Protein AF-A0A653DV19-F1 (afdb_monomer)

Structure (mmCIF, N/CA/C/O backbone):
data_AF-A0A653DV19-F1
#
_entry.id   AF-A0A653DV19-F1
#
loop_
_atom_site.group_PDB
_atom_site.id
_atom_site.type_symbol
_atom_site.label_atom_id
_atom_site.label_alt_id
_atom_site.label_comp_id
_atom_site.label_asym_id
_atom_site.label_entity_id
_atom_site.label_seq_id
_atom_site.pdbx_PDB_ins_code
_atom_site.Cartn_x
_atom_site.Cartn_y
_atom_site.Cartn_z
_atom_site.occupancy
_atom_site.B_iso_or_equiv
_atom_site.auth_seq_id
_atom_site.auth_comp_id
_atom_site.auth_asym_id
_atom_site.auth_atom_id
_atom_site.pdbx_PDB_model_num
ATOM 1 N N . MET A 1 1 ? 57.821 -14.531 14.805 1.00 42.03 1 MET A N 1
ATOM 2 C CA . MET A 1 1 ? 58.007 -15.831 15.477 1.00 42.03 1 MET A CA 1
ATOM 3 C C . MET A 1 1 ? 57.715 -16.884 14.444 1.00 42.03 1 MET A C 1
ATOM 5 O O . MET A 1 1 ? 56.620 -16.905 13.897 1.00 42.03 1 MET A O 1
ATOM 9 N N . ASP A 1 2 ? 58.776 -17.589 14.096 1.00 35.91 2 ASP A N 1
ATOM 10 C CA . ASP A 1 2 ? 58.911 -18.458 12.940 1.00 35.91 2 ASP A CA 1
ATOM 11 C C . ASP A 1 2 ? 58.648 -19.908 13.370 1.00 35.91 2 ASP A C 1
ATOM 13 O O . ASP A 1 2 ? 59.131 -20.333 14.420 1.00 35.91 2 ASP A O 1
ATOM 17 N N . TRP A 1 3 ? 57.831 -20.626 12.603 1.00 36.06 3 TRP A N 1
ATOM 18 C CA . TRP A 1 3 ? 57.262 -21.941 12.936 1.00 36.06 3 TRP A CA 1
ATOM 19 C C . TRP A 1 3 ? 58.038 -23.102 12.285 1.00 36.06 3 TRP A C 1
ATOM 21 O O . TRP A 1 3 ? 57.512 -24.195 12.087 1.00 36.06 3 TRP A O 1
ATOM 31 N N . GLU A 1 4 ? 59.312 -22.881 11.970 1.00 39.59 4 GLU A N 1
ATOM 32 C CA . GLU A 1 4 ? 60.137 -23.760 11.139 1.00 39.59 4 GLU A CA 1
ATOM 33 C C . GLU A 1 4 ? 60.823 -24.937 11.869 1.00 39.59 4 GLU A C 1
ATOM 35 O O . GLU A 1 4 ? 61.891 -25.375 11.454 1.00 39.59 4 GLU A O 1
ATOM 40 N N . LYS A 1 5 ? 60.245 -25.510 12.936 1.00 36.56 5 LYS A N 1
ATOM 41 C CA . LYS A 1 5 ? 60.758 -26.781 13.506 1.00 36.56 5 LYS A CA 1
ATOM 42 C C . LYS A 1 5 ? 59.651 -27.763 13.879 1.00 36.56 5 LYS A C 1
ATOM 44 O O . LYS A 1 5 ? 59.337 -28.003 15.039 1.00 36.56 5 LYS A O 1
ATOM 49 N N . ILE A 1 6 ? 59.081 -28.319 12.817 1.00 34.06 6 ILE A N 1
ATOM 50 C CA . ILE A 1 6 ? 58.357 -29.590 12.752 1.00 34.06 6 ILE A CA 1
ATOM 51 C C . ILE A 1 6 ? 59.385 -30.742 12.748 1.00 34.06 6 ILE A C 1
ATOM 53 O O . ILE A 1 6 ? 60.407 -30.619 12.080 1.00 34.06 6 ILE A O 1
ATOM 57 N N . ALA A 1 7 ? 59.028 -31.867 13.386 1.00 28.81 7 ALA A N 1
ATOM 58 C CA . ALA A 1 7 ? 59.641 -33.209 13.297 1.00 28.81 7 ALA A CA 1
ATOM 59 C C . ALA A 1 7 ? 61.028 -33.375 13.957 1.00 28.81 7 ALA A C 1
ATOM 61 O O . ALA A 1 7 ? 61.886 -32.514 13.851 1.00 28.81 7 A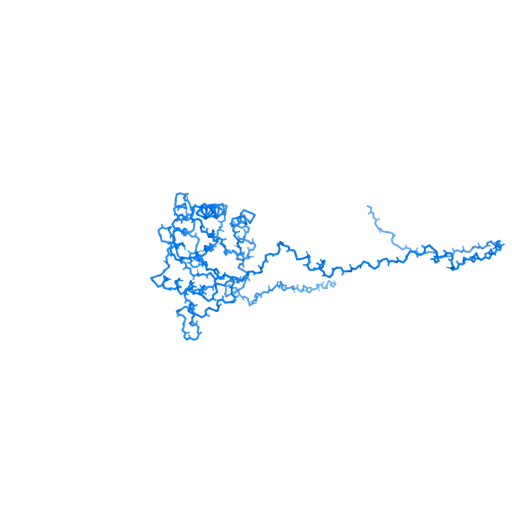LA A O 1
ATOM 62 N N . GLY A 1 8 ? 61.358 -34.457 14.660 1.00 29.56 8 GLY A N 1
ATOM 63 C CA . GLY A 1 8 ? 60.767 -35.786 14.826 1.00 29.56 8 GLY A CA 1
ATOM 64 C C . GLY A 1 8 ? 61.525 -36.533 15.952 1.00 29.56 8 GLY A C 1
ATOM 65 O O . GLY A 1 8 ? 62.179 -35.870 16.750 1.00 29.56 8 GLY A O 1
ATOM 66 N N . PRO A 1 9 ? 61.419 -37.869 16.044 1.00 47.81 9 PRO A N 1
ATOM 67 C CA . PRO A 1 9 ? 61.231 -38.639 17.283 1.00 47.81 9 PRO A CA 1
ATOM 68 C C . PRO A 1 9 ? 62.527 -39.155 17.928 1.00 47.81 9 PRO A C 1
ATOM 70 O O . PRO A 1 9 ? 63.537 -39.265 17.242 1.00 47.81 9 PRO A O 1
ATOM 73 N N . THR A 1 10 ? 62.448 -39.591 19.191 1.00 31.00 10 THR A N 1
ATOM 74 C CA . THR A 1 10 ? 63.371 -40.584 19.776 1.00 31.00 10 THR A CA 1
ATOM 75 C C . THR A 1 10 ? 62.653 -41.438 20.827 1.00 31.00 10 THR A C 1
ATOM 77 O O . THR A 1 10 ? 62.163 -40.917 21.830 1.00 31.00 10 THR A O 1
ATOM 80 N N . GLU A 1 11 ? 62.565 -42.735 20.528 1.00 32.41 11 GLU A N 1
ATOM 81 C CA . GLU A 1 11 ? 62.425 -43.857 21.468 1.00 32.41 11 GLU A CA 1
ATOM 82 C C . GLU A 1 11 ? 63.736 -44.061 22.272 1.00 32.41 11 GLU A C 1
ATOM 84 O O . GLU A 1 11 ? 64.722 -43.392 21.967 1.00 32.41 11 GLU A O 1
ATOM 89 N N . GLU A 1 12 ? 63.708 -45.020 23.221 1.00 32.59 12 GLU A N 1
ATOM 90 C CA . GLU A 1 12 ? 64.822 -45.635 24.003 1.00 32.59 12 GLU A CA 1
ATOM 91 C C . GLU A 1 12 ? 65.275 -44.853 25.266 1.00 32.59 12 GLU A C 1
ATOM 93 O O . GLU A 1 12 ? 65.454 -43.643 25.204 1.00 32.59 12 GLU A O 1
ATOM 98 N N . GLU A 1 13 ? 65.429 -45.389 26.494 1.00 32.69 13 GLU A N 1
ATOM 99 C CA . GLU A 1 13 ? 65.559 -46.735 27.123 1.00 32.69 13 GLU A CA 1
ATOM 100 C C . GLU A 1 13 ? 65.189 -46.600 28.640 1.00 32.69 13 GLU A C 1
ATOM 102 O O . GLU A 1 13 ? 65.385 -45.526 29.210 1.00 32.69 13 GLU A O 1
ATOM 107 N N . LEU A 1 14 ? 64.403 -47.503 29.266 1.00 30.55 14 LEU A N 1
ATOM 108 C CA . LEU A 1 14 ? 64.781 -48.590 30.222 1.00 30.55 14 LEU A CA 1
ATOM 109 C C . LEU A 1 14 ? 65.862 -48.191 31.263 1.00 30.55 14 LEU A C 1
ATOM 111 O O . LEU A 1 14 ? 66.917 -47.708 30.888 1.00 30.55 14 LEU A O 1
ATOM 115 N N . GLU A 1 15 ? 65.647 -48.285 32.584 1.00 32.19 15 GLU A N 1
ATOM 116 C CA . GLU A 1 15 ? 65.643 -49.529 33.380 1.00 32.19 15 GLU A CA 1
ATOM 117 C C . GLU A 1 15 ? 64.840 -49.419 34.701 1.00 32.19 15 GLU A C 1
ATOM 119 O O . GLU A 1 15 ? 64.605 -48.338 35.244 1.00 32.19 15 GLU A O 1
ATOM 124 N N . GLU A 1 16 ? 64.408 -50.587 35.179 1.00 31.70 16 GLU A N 1
ATOM 125 C CA . GLU A 1 16 ? 63.496 -50.866 36.292 1.00 31.70 16 GLU A CA 1
ATOM 126 C C . GLU A 1 16 ? 64.244 -51.025 37.635 1.00 31.70 16 GLU A C 1
ATOM 128 O O . GLU A 1 16 ? 65.280 -51.682 37.691 1.00 31.70 16 GLU A O 1
ATOM 133 N N . GLU A 1 17 ? 63.677 -50.514 38.735 1.00 34.94 17 GLU A N 1
ATOM 134 C CA . GLU A 1 17 ? 63.985 -50.976 40.099 1.00 34.94 17 GLU A CA 1
ATOM 135 C C . GLU A 1 17 ? 62.699 -51.535 40.739 1.00 34.94 17 GLU A C 1
ATOM 137 O O . GLU A 1 17 ? 61.674 -50.852 40.823 1.00 34.94 17 GLU A O 1
ATOM 142 N N . GLU A 1 18 ? 62.750 -52.807 41.146 1.00 36.56 18 GLU A N 1
ATOM 143 C CA . GLU A 1 18 ? 61.694 -53.539 41.852 1.00 36.56 18 GLU A CA 1
ATOM 144 C C . GLU A 1 18 ? 61.581 -53.097 43.322 1.00 36.56 18 GLU A C 1
ATOM 146 O O . GLU A 1 18 ? 62.557 -53.151 44.067 1.00 36.56 18 GLU A O 1
ATOM 151 N N . GLU A 1 19 ? 60.365 -52.800 43.794 1.00 38.03 19 GLU A N 1
ATOM 152 C CA . GLU A 1 19 ? 60.019 -52.988 45.210 1.00 38.03 19 GLU A CA 1
ATOM 153 C C . GLU A 1 19 ? 58.567 -53.492 45.340 1.00 38.03 19 GLU A C 1
ATOM 155 O O . GLU A 1 19 ? 57.590 -52.817 45.006 1.00 38.03 19 GLU A O 1
ATOM 160 N N . GLU A 1 20 ? 58.429 -54.741 45.782 1.00 36.72 20 GLU A N 1
ATOM 161 C CA . GLU A 1 20 ? 57.178 -55.489 45.903 1.00 36.72 20 GLU A CA 1
ATOM 162 C C . GLU A 1 20 ? 56.361 -55.010 47.125 1.00 36.72 20 GLU A C 1
ATOM 164 O O . GLU A 1 20 ? 56.655 -55.347 48.272 1.00 36.72 20 GLU A O 1
ATOM 169 N N . ALA A 1 21 ? 55.296 -54.228 46.902 1.00 41.94 21 ALA A N 1
ATOM 170 C CA . ALA A 1 21 ? 54.365 -53.814 47.957 1.00 41.94 21 ALA A CA 1
ATOM 171 C C . ALA A 1 21 ? 53.080 -54.668 47.949 1.00 41.94 21 ALA A C 1
ATOM 173 O O . ALA A 1 21 ? 52.242 -54.576 47.052 1.00 41.94 21 ALA A O 1
ATOM 174 N N . ALA A 1 22 ? 52.902 -55.483 48.992 1.00 45.38 22 ALA A N 1
ATOM 175 C CA . ALA A 1 22 ? 51.772 -56.396 49.177 1.00 45.38 22 ALA A CA 1
ATOM 176 C C . ALA A 1 22 ? 50.380 -55.718 49.077 1.00 45.38 22 ALA A C 1
ATOM 178 O O . ALA A 1 22 ? 50.075 -54.759 49.795 1.00 45.38 22 ALA A O 1
ATOM 179 N N . LEU A 1 23 ? 49.491 -56.268 48.236 1.00 40.81 23 LEU A N 1
ATOM 180 C CA . LEU A 1 23 ? 48.104 -55.808 48.070 1.00 40.81 23 LEU A CA 1
ATOM 181 C C . LEU A 1 23 ? 47.267 -56.032 49.346 1.00 40.81 23 LEU A C 1
ATOM 183 O O . LEU A 1 23 ? 47.076 -57.162 49.799 1.00 40.81 23 LEU A O 1
ATOM 187 N N . LYS A 1 24 ? 46.666 -54.962 49.879 1.00 53.56 24 LYS A N 1
ATOM 188 C CA . LYS A 1 24 ? 45.618 -55.053 50.910 1.00 53.56 24 LYS A CA 1
ATOM 189 C C . LYS A 1 24 ? 44.302 -55.509 50.273 1.00 53.56 24 LYS A C 1
ATOM 191 O O . LYS A 1 24 ? 43.852 -54.934 49.285 1.00 53.56 24 LYS A O 1
ATOM 196 N N . THR A 1 25 ? 43.663 -56.525 50.852 1.00 53.56 25 THR A N 1
ATOM 197 C CA . THR A 1 25 ? 42.395 -57.076 50.351 1.00 53.56 25 THR A CA 1
ATOM 198 C C . THR A 1 25 ? 41.252 -56.051 50.412 1.00 53.56 25 THR A C 1
ATOM 200 O O . THR A 1 25 ? 41.144 -55.328 51.406 1.00 53.56 25 THR A O 1
ATOM 203 N N . PRO A 1 26 ? 40.363 -56.008 49.402 1.00 49.62 26 PRO A N 1
ATOM 204 C CA . PRO A 1 26 ? 39.315 -54.999 49.302 1.00 49.62 26 PRO A CA 1
ATOM 205 C C . PRO A 1 26 ? 38.243 -55.146 50.390 1.00 49.62 26 PRO A C 1
ATOM 207 O O . PRO A 1 26 ? 37.763 -56.240 50.693 1.00 49.62 26 PRO A O 1
ATOM 210 N N . MET A 1 27 ? 37.848 -54.004 50.950 1.00 58.47 27 MET A N 1
ATOM 211 C CA . MET A 1 27 ? 36.797 -53.872 51.956 1.00 58.47 27 MET A CA 1
ATOM 212 C C . MET A 1 27 ? 35.439 -54.245 51.342 1.00 58.47 27 MET A C 1
ATOM 214 O O . MET A 1 27 ? 35.018 -53.653 50.348 1.00 58.47 27 MET A O 1
ATOM 218 N N . LYS A 1 28 ? 34.743 -55.231 51.918 1.00 53.72 28 LYS A N 1
ATOM 219 C CA . LYS A 1 28 ? 33.397 -55.622 51.478 1.00 53.72 28 LYS A CA 1
ATOM 220 C C . LYS A 1 28 ? 32.362 -54.735 52.166 1.00 53.72 28 LYS A C 1
ATOM 222 O O . LYS A 1 28 ? 32.173 -54.844 53.372 1.00 53.72 28 LYS A O 1
ATOM 227 N N . ILE A 1 29 ? 31.703 -53.873 51.396 1.00 59.31 29 ILE A N 1
ATOM 228 C CA . ILE A 1 29 ? 30.557 -53.085 51.864 1.00 59.31 29 ILE A CA 1
ATOM 229 C C . ILE A 1 29 ? 29.303 -53.956 51.751 1.00 59.31 29 ILE A C 1
ATOM 231 O O . ILE A 1 29 ? 29.043 -54.548 50.701 1.00 59.31 29 ILE A O 1
ATOM 235 N N . ASP A 1 30 ? 28.530 -54.042 52.8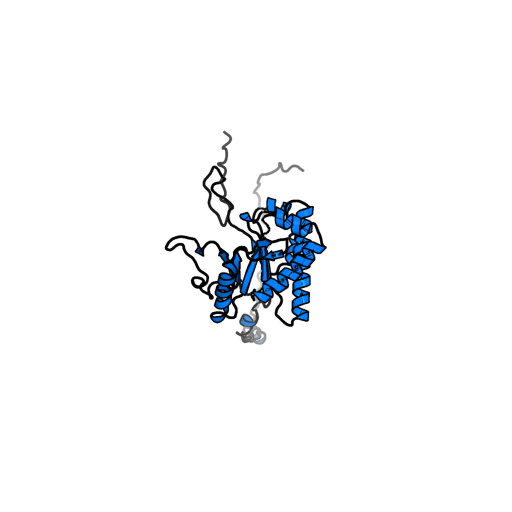31 1.00 63.09 30 ASP A N 1
ATOM 236 C CA . ASP A 1 30 ? 27.275 -54.788 52.861 1.00 63.09 30 ASP A CA 1
ATOM 237 C C . ASP A 1 30 ? 26.188 -54.046 52.061 1.00 63.09 30 ASP A C 1
ATOM 239 O O . ASP A 1 30 ? 25.911 -52.862 52.272 1.00 63.09 30 ASP A O 1
ATOM 243 N N . VAL A 1 31 ? 25.546 -54.749 51.127 1.00 60.28 31 VAL A N 1
ATOM 244 C CA . VAL A 1 31 ? 24.526 -54.194 50.218 1.00 60.28 31 VAL A CA 1
ATOM 245 C C . VAL A 1 31 ? 23.332 -53.608 50.988 1.00 60.28 31 VAL A C 1
ATOM 247 O O . VAL A 1 31 ? 22.680 -52.669 50.521 1.00 60.28 31 VAL A O 1
ATOM 250 N N . SER A 1 32 ? 23.058 -54.105 52.196 1.00 64.56 32 SER A N 1
ATOM 251 C CA . SER A 1 32 ? 21.977 -53.604 53.047 1.00 64.56 32 SER A CA 1
ATOM 252 C C . SER A 1 32 ? 22.242 -52.198 53.605 1.00 64.56 32 SER A C 1
ATOM 254 O O . SER A 1 32 ? 21.287 -51.454 53.840 1.00 64.56 32 SER A O 1
ATOM 256 N N . GLU A 1 33 ? 23.504 -51.782 53.752 1.00 64.81 33 GLU A N 1
ATOM 257 C CA . GLU A 1 33 ? 23.866 -50.415 54.155 1.00 64.81 33 GLU A CA 1
ATOM 258 C C . GLU A 1 33 ? 23.654 -49.403 53.023 1.00 64.81 33 GLU A C 1
ATOM 260 O O . GLU A 1 33 ? 23.161 -48.291 53.250 1.00 64.81 33 GLU A O 1
ATOM 265 N N . VAL A 1 34 ? 23.943 -49.818 51.787 1.00 60.53 34 VAL A N 1
ATOM 266 C CA . VAL A 1 34 ? 23.730 -49.010 50.576 1.00 60.53 34 VAL A CA 1
ATOM 267 C C . VAL A 1 34 ? 22.234 -48.775 50.344 1.00 60.53 34 VAL A C 1
ATOM 269 O O . VAL A 1 34 ? 21.809 -47.665 50.020 1.00 60.53 34 VAL A O 1
ATOM 272 N N . LEU A 1 35 ? 21.404 -49.793 50.585 1.00 61.12 35 LEU A N 1
ATOM 273 C CA . LEU A 1 35 ? 19.952 -49.705 50.401 1.00 61.12 35 LEU A CA 1
ATOM 274 C C . LEU A 1 35 ? 19.253 -48.816 51.440 1.00 61.12 35 LEU A C 1
ATOM 276 O O . LEU A 1 35 ? 18.230 -48.213 51.118 1.00 61.12 35 LEU A O 1
ATOM 280 N N . LYS A 1 36 ? 19.806 -48.672 52.653 1.00 64.81 36 LYS A N 1
ATOM 281 C CA . LYS A 1 36 ? 19.265 -47.761 53.685 1.00 64.81 36 LYS A CA 1
ATOM 282 C C . LYS A 1 36 ? 19.447 -46.280 53.326 1.00 64.81 36 LYS A C 1
ATOM 284 O O . LYS A 1 36 ? 18.639 -45.454 53.743 1.00 64.81 36 LYS A O 1
ATOM 289 N N . HIS A 1 37 ? 20.461 -45.955 52.522 1.00 59.34 37 HIS A N 1
ATOM 290 C CA . HIS A 1 37 ? 20.760 -44.589 52.074 1.00 59.34 37 HIS A CA 1
ATOM 291 C C . HIS A 1 37 ? 20.210 -44.270 50.674 1.0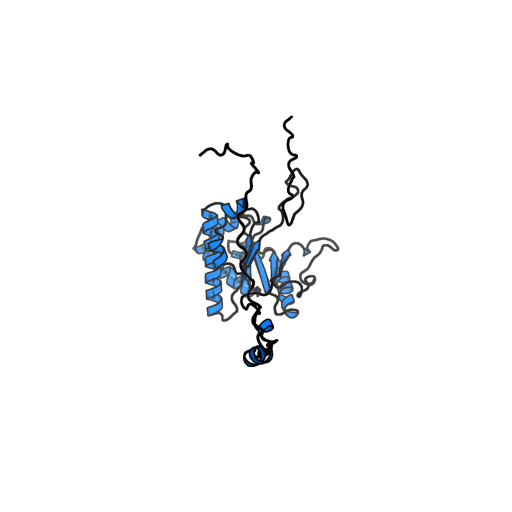0 59.34 37 HIS A C 1
ATOM 293 O O . HIS A 1 37 ? 20.159 -43.106 50.270 1.00 59.34 37 HIS A O 1
ATOM 299 N N . ALA A 1 38 ? 19.737 -45.279 49.939 1.00 55.66 38 ALA A N 1
ATOM 300 C CA . ALA A 1 38 ? 19.108 -45.102 48.640 1.00 55.66 38 ALA A CA 1
ATOM 301 C C . ALA A 1 38 ? 17.676 -44.548 48.790 1.00 55.66 38 ALA A C 1
ATOM 303 O O . ALA A 1 38 ? 16.698 -45.283 48.941 1.00 55.66 38 ALA A O 1
ATOM 304 N N . ARG A 1 39 ? 17.516 -43.222 48.709 1.00 60.25 39 ARG A N 1
ATOM 305 C CA . ARG A 1 39 ? 16.191 -42.611 48.520 1.00 60.25 39 ARG A CA 1
ATOM 306 C C . ARG A 1 39 ? 15.637 -43.020 47.153 1.00 60.25 39 ARG A C 1
ATOM 308 O O . ARG A 1 39 ? 16.226 -42.701 46.124 1.00 60.25 39 ARG A O 1
ATOM 315 N N . LYS A 1 40 ? 14.470 -43.676 47.136 1.00 53.88 40 LYS A N 1
ATOM 316 C CA . LYS A 1 40 ? 13.711 -43.916 45.898 1.00 53.88 40 LYS A CA 1
ATOM 317 C C . LYS A 1 40 ? 13.446 -42.569 45.209 1.00 53.88 40 LYS A C 1
ATOM 319 O O . LYS A 1 40 ? 12.933 -41.664 45.874 1.00 53.88 40 LYS A O 1
ATOM 324 N N . PRO A 1 41 ? 13.757 -42.407 43.912 1.00 47.25 41 PRO A N 1
ATOM 325 C CA . PRO A 1 41 ? 13.403 -41.192 43.202 1.00 47.25 41 PRO A CA 1
ATOM 326 C C . PRO A 1 41 ? 11.879 -41.082 43.207 1.00 47.25 41 PRO A C 1
ATOM 328 O O . PRO A 1 41 ? 11.173 -41.959 42.707 1.00 47.25 41 PRO A O 1
ATOM 331 N N . ALA A 1 42 ? 11.358 -40.019 43.817 1.00 46.12 42 ALA A N 1
ATOM 332 C CA . ALA A 1 42 ? 9.950 -39.698 43.695 1.00 46.12 42 ALA A CA 1
ATOM 333 C C . ALA A 1 42 ? 9.658 -39.495 42.204 1.00 46.12 42 ALA A C 1
ATOM 335 O O . ALA A 1 42 ? 10.230 -38.605 41.571 1.00 46.12 42 ALA A O 1
ATOM 336 N N . LEU A 1 43 ? 8.782 -40.330 41.641 1.00 45.09 43 LEU A N 1
ATOM 337 C CA . LEU A 1 43 ? 8.202 -40.111 40.323 1.00 45.09 43 LEU A CA 1
ATOM 338 C C . LEU A 1 43 ? 7.496 -38.753 40.358 1.00 45.09 43 LEU A C 1
ATOM 340 O O . LEU A 1 43 ? 6.359 -38.637 40.819 1.00 45.09 43 LEU A O 1
ATOM 344 N N . LYS A 1 44 ? 8.177 -37.703 39.887 1.00 47.84 44 LYS A N 1
ATOM 345 C CA . LYS A 1 44 ? 7.511 -36.451 39.545 1.00 47.84 44 LYS A CA 1
ATOM 346 C C . LYS A 1 44 ? 6.501 -36.814 38.468 1.00 47.84 44 LYS A C 1
ATOM 348 O O . LYS A 1 44 ? 6.891 -37.202 37.368 1.00 47.84 44 LYS A O 1
ATOM 353 N N . LYS A 1 45 ? 5.208 -36.738 38.799 1.00 43.66 45 LYS A N 1
ATOM 354 C CA . LYS A 1 45 ? 4.138 -36.821 37.806 1.00 43.66 45 LYS A CA 1
ATOM 355 C C . LYS A 1 45 ? 4.474 -35.797 36.726 1.00 43.66 45 LYS A C 1
ATOM 357 O O . LYS A 1 45 ? 4.467 -34.598 36.989 1.00 43.66 45 LYS A O 1
ATOM 362 N N . SER A 1 46 ? 4.860 -36.291 35.552 1.00 48.62 46 SER A N 1
ATOM 363 C CA . SER A 1 46 ? 5.036 -35.471 34.363 1.00 48.62 46 SER A CA 1
ATOM 364 C C . SER A 1 46 ? 3.674 -34.876 34.058 1.00 48.62 46 SER A C 1
ATOM 366 O O . SER A 1 46 ? 2.751 -35.568 33.625 1.00 48.62 46 SER A O 1
ATOM 368 N N . ASP A 1 47 ? 3.528 -33.606 34.407 1.00 52.78 47 ASP A N 1
ATOM 369 C CA . ASP A 1 47 ? 2.331 -32.843 34.143 1.00 52.78 47 ASP A CA 1
ATOM 370 C C . ASP A 1 47 ? 2.259 -32.691 32.620 1.00 52.78 47 ASP A C 1
ATOM 372 O O . ASP A 1 47 ? 2.967 -31.872 32.031 1.00 52.78 47 ASP A O 1
ATOM 376 N N . LYS A 1 48 ? 1.464 -33.533 31.946 1.00 50.97 48 LYS A N 1
ATOM 377 C CA . LYS A 1 48 ? 1.301 -33.500 30.478 1.00 50.97 48 LYS A CA 1
ATOM 378 C C . LYS A 1 48 ? 0.823 -32.118 29.987 1.00 50.97 48 LYS A C 1
ATOM 380 O O . LYS A 1 48 ? 1.028 -31.772 28.828 1.00 50.97 48 LYS A O 1
ATOM 385 N N . ASN A 1 49 ? 0.294 -31.291 30.893 1.00 49.84 49 ASN A N 1
ATOM 386 C CA . ASN A 1 49 ? -0.062 -29.890 30.664 1.00 49.84 49 ASN A CA 1
ATOM 387 C C . ASN A 1 49 ? 1.117 -28.897 30.689 1.00 49.84 49 ASN A C 1
ATOM 389 O O . ASN A 1 49 ? 0.941 -27.746 30.299 1.00 49.84 49 ASN A O 1
ATOM 393 N N . SER A 1 50 ? 2.315 -29.296 31.120 1.00 50.41 50 SER A N 1
ATOM 394 C CA . SER A 1 50 ? 3.515 -28.442 31.117 1.00 50.41 50 SER A CA 1
ATOM 395 C C . SER A 1 50 ? 4.051 -28.213 29.698 1.00 50.41 50 SER A C 1
ATOM 397 O O . SER A 1 50 ? 4.428 -27.096 29.340 1.00 50.41 50 SER A O 1
ATOM 399 N N . LEU A 1 51 ? 3.991 -29.241 28.843 1.00 52.22 51 LEU A N 1
ATOM 400 C CA . LEU A 1 51 ? 4.406 -29.139 27.439 1.00 52.22 51 LEU A CA 1
ATOM 401 C C . LEU A 1 51 ? 3.413 -28.319 26.600 1.00 52.22 51 LEU A C 1
ATOM 403 O O . LEU A 1 51 ? 3.834 -27.532 25.759 1.00 52.22 51 LEU A O 1
ATOM 407 N N . LEU A 1 52 ? 2.111 -28.408 26.897 1.00 50.84 52 LEU A N 1
ATOM 408 C CA . LEU A 1 52 ? 1.071 -27.594 26.250 1.00 50.84 52 LEU A CA 1
ATOM 409 C C . LEU A 1 52 ? 1.042 -26.132 26.741 1.00 50.84 52 LEU A C 1
ATOM 411 O O . LEU A 1 52 ? 0.476 -25.271 26.075 1.00 50.84 52 LEU A O 1
ATOM 415 N N . LYS A 1 53 ? 1.692 -25.810 27.869 1.00 49.25 53 LYS A N 1
ATOM 416 C CA . LYS A 1 53 ? 1.839 -24.430 28.376 1.00 49.25 53 LYS A CA 1
ATOM 417 C C . LYS A 1 53 ? 3.050 -23.678 27.813 1.00 49.25 53 LYS A C 1
ATOM 419 O O . LYS A 1 53 ? 3.196 -22.489 28.086 1.00 49.25 53 LYS A O 1
ATOM 424 N N . ARG A 1 54 ? 3.888 -24.324 26.992 1.00 52.19 54 ARG A N 1
ATOM 425 C CA . ARG A 1 54 ? 4.985 -23.684 26.239 1.00 52.19 54 ARG A CA 1
ATOM 426 C C . ARG A 1 54 ? 4.575 -23.226 24.833 1.00 52.19 54 ARG A C 1
ATOM 428 O O . ARG A 1 54 ? 5.431 -23.054 23.971 1.00 52.19 54 ARG A O 1
ATOM 435 N N . VAL A 1 55 ? 3.290 -22.966 24.591 1.00 53.97 55 VAL A N 1
ATOM 436 C CA . VAL A 1 55 ? 2.896 -22.167 23.422 1.00 53.97 55 VAL A CA 1
ATOM 437 C C . VAL A 1 55 ? 3.453 -20.761 23.633 1.00 53.97 55 VAL A C 1
ATOM 439 O O . VAL A 1 55 ? 3.013 -20.021 24.514 1.00 53.97 55 VAL A O 1
ATOM 442 N N . ASN A 1 56 ? 4.486 -20.416 22.868 1.00 58.66 56 ASN A N 1
ATOM 443 C CA . ASN A 1 56 ? 5.079 -19.090 22.876 1.00 58.66 56 ASN A CA 1
ATOM 444 C C . ASN A 1 56 ? 4.002 -18.073 22.461 1.00 58.66 56 ASN A C 1
ATOM 446 O O . ASN A 1 56 ? 3.681 -17.947 21.283 1.00 58.66 56 ASN A O 1
ATOM 450 N N . LYS A 1 57 ? 3.449 -17.336 23.433 1.00 55.78 57 LYS A N 1
ATOM 451 C CA . LYS A 1 57 ? 2.411 -16.310 23.214 1.00 55.78 57 LYS A CA 1
ATOM 452 C C . LYS A 1 57 ? 2.860 -15.159 22.297 1.00 55.78 57 LYS A C 1
ATOM 454 O O . LYS A 1 57 ? 2.047 -14.303 21.975 1.00 55.78 57 LYS A O 1
ATOM 459 N N . LYS A 1 58 ? 4.138 -15.116 21.895 1.00 63.66 58 LYS A N 1
ATOM 460 C CA . LYS A 1 58 ? 4.688 -14.140 20.942 1.00 63.66 58 LYS A CA 1
ATOM 461 C C . LYS A 1 58 ? 4.649 -14.600 19.480 1.00 63.66 58 LYS A C 1
ATOM 463 O O . LYS A 1 58 ? 5.129 -13.872 18.618 1.00 63.66 58 LYS A O 1
ATOM 468 N N . VAL A 1 59 ? 4.128 -15.787 19.176 1.00 70.69 59 VAL A N 1
ATOM 469 C CA . VAL A 1 59 ? 4.025 -16.249 17.785 1.00 70.69 59 VAL A CA 1
ATOM 470 C C . VAL A 1 59 ? 2.702 -15.756 17.209 1.00 70.69 59 VAL A C 1
ATOM 472 O O . VAL A 1 59 ? 1.640 -16.265 17.562 1.00 70.69 59 VAL A O 1
ATOM 475 N N . ARG A 1 60 ? 2.760 -14.742 16.335 1.00 80.31 60 ARG A N 1
ATOM 476 C CA . ARG A 1 60 ? 1.599 -14.364 15.518 1.00 80.31 60 ARG A CA 1
ATOM 477 C C . ARG A 1 60 ? 1.255 -15.522 14.582 1.00 80.31 60 ARG A C 1
ATOM 479 O O . ARG A 1 60 ? 2.161 -16.180 14.069 1.00 80.31 60 ARG A O 1
ATOM 486 N N . ALA A 1 61 ? -0.032 -15.736 14.323 1.00 89.44 61 ALA A N 1
ATOM 487 C CA . ALA A 1 61 ? -0.441 -16.659 13.271 1.00 89.44 61 ALA A CA 1
ATOM 488 C C . ALA A 1 61 ? 0.169 -16.220 11.923 1.00 89.44 61 ALA A C 1
ATOM 490 O O . ALA A 1 61 ? 0.278 -15.007 11.681 1.00 89.44 61 ALA A O 1
ATOM 491 N N . PRO A 1 62 ? 0.582 -17.163 11.056 1.00 94.31 62 PRO A N 1
ATOM 492 C CA . PRO A 1 62 ? 1.066 -16.827 9.723 1.00 94.31 62 PRO A CA 1
ATOM 493 C C . PRO A 1 62 ? -0.007 -16.044 8.960 1.00 94.31 62 PRO A C 1
ATOM 495 O O . PRO A 1 62 ? -1.198 -16.318 9.092 1.00 94.31 62 PRO A O 1
ATOM 498 N N . GLN A 1 63 ? 0.428 -15.040 8.203 1.00 96.94 63 GLN A N 1
ATOM 499 C CA . GLN A 1 63 ? -0.448 -14.210 7.381 1.00 96.94 63 GLN A CA 1
ATOM 500 C C . GLN A 1 63 ? -0.181 -14.504 5.911 1.00 96.94 63 GLN A C 1
ATOM 502 O O . GLN A 1 63 ? 0.969 -14.713 5.529 1.00 96.94 63 GLN A O 1
ATOM 507 N N . VAL A 1 64 ? -1.242 -14.504 5.109 1.00 98.19 64 VAL A N 1
ATOM 508 C CA . VAL A 1 64 ? -1.193 -14.770 3.671 1.00 98.19 64 VAL A CA 1
ATOM 509 C C . VAL A 1 64 ? -1.814 -13.573 2.965 1.00 98.19 64 VAL A C 1
ATOM 511 O O . VAL A 1 64 ? -3.018 -13.345 3.087 1.00 98.19 64 VAL A O 1
ATOM 514 N N . PHE A 1 65 ? -0.971 -12.802 2.277 1.00 98.44 65 PHE A N 1
ATOM 515 C CA . PHE A 1 65 ? -1.366 -11.651 1.469 1.00 98.44 65 PHE A CA 1
ATOM 516 C C . PHE A 1 65 ? -1.502 -12.079 0.008 1.00 98.44 65 PHE A C 1
ATOM 518 O O . PHE A 1 65 ? -0.565 -12.630 -0.566 1.00 98.44 65 PHE A O 1
ATOM 525 N N . CYS A 1 66 ? -2.660 -11.811 -0.586 1.00 98.62 66 CYS A N 1
ATOM 526 C CA . CYS A 1 66 ? -2.961 -12.137 -1.976 1.00 98.62 66 CYS A CA 1
ATOM 527 C C . CYS A 1 66 ? -3.313 -10.867 -2.745 1.00 98.62 66 CYS A C 1
ATOM 529 O O . CYS A 1 66 ? -4.298 -10.203 -2.427 1.00 98.62 66 CYS A O 1
ATOM 531 N N . TYR A 1 67 ? -2.525 -10.542 -3.768 1.00 98.50 67 TYR A N 1
ATOM 532 C CA . TYR A 1 67 ? -2.786 -9.391 -4.628 1.00 98.50 67 TYR A CA 1
ATOM 533 C C . TYR A 1 67 ? -3.782 -9.763 -5.730 1.00 98.50 67 TYR A C 1
ATOM 535 O O . TYR A 1 67 ? -3.549 -10.686 -6.514 1.00 98.50 67 TYR A O 1
ATOM 543 N N . VAL A 1 68 ? -4.888 -9.024 -5.805 1.00 98.00 68 VAL A N 1
ATOM 544 C CA . VAL A 1 68 ? -5.891 -9.121 -6.869 1.00 98.00 68 VAL A CA 1
ATOM 545 C C . VAL A 1 68 ? -5.743 -7.903 -7.764 1.00 98.00 68 VAL A C 1
ATOM 547 O O . VAL A 1 68 ? -5.899 -6.768 -7.326 1.00 98.00 68 VAL A O 1
ATOM 550 N N . THR A 1 69 ? -5.431 -8.145 -9.033 1.00 97.69 69 THR A N 1
ATOM 551 C CA . THR A 1 69 ? -5.140 -7.076 -9.991 1.00 97.69 69 THR A CA 1
ATOM 552 C C . THR A 1 69 ? -6.399 -6.655 -10.747 1.00 97.69 69 THR A C 1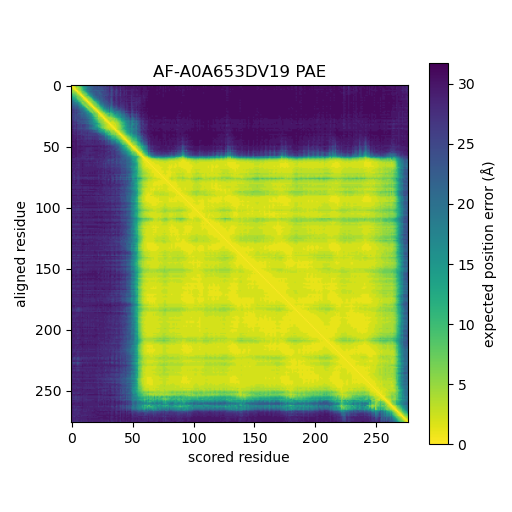
ATOM 554 O O . THR A 1 69 ? -7.080 -7.488 -11.353 1.00 97.69 69 THR A O 1
ATOM 557 N N . SER A 1 70 ? -6.697 -5.357 -10.769 1.00 96.31 70 SER A N 1
ATOM 558 C CA . SER A 1 70 ? -7.904 -4.768 -11.366 1.00 96.31 70 SER A CA 1
ATOM 559 C C . SER A 1 70 ? -8.022 -5.041 -12.867 1.00 96.31 70 SER A C 1
ATOM 561 O O . SER A 1 70 ? -9.121 -5.103 -13.425 1.00 96.31 70 SER A O 1
ATOM 563 N N . TRP A 1 71 ? -6.892 -5.250 -13.549 1.00 96.62 71 TRP A N 1
ATOM 564 C CA . TRP A 1 71 ? -6.841 -5.566 -14.976 1.00 96.62 71 TRP A CA 1
ATOM 565 C C . TRP A 1 71 ? -7.068 -7.049 -15.292 1.00 96.62 71 TRP A C 1
ATOM 567 O O . TRP A 1 71 ? -7.312 -7.377 -16.456 1.00 96.62 71 TRP A O 1
ATOM 577 N N . SER A 1 72 ? -7.053 -7.950 -14.302 1.00 97.06 72 SER A N 1
ATOM 578 C CA . SER A 1 72 ? -7.280 -9.388 -14.524 1.00 97.06 72 SER A CA 1
ATOM 579 C C . SER A 1 72 ? -8.669 -9.700 -15.105 1.00 97.06 72 SER A C 1
ATOM 581 O O . SER A 1 72 ? -8.796 -10.588 -15.951 1.00 97.06 72 SER A O 1
ATOM 583 N N . ARG A 1 73 ? -9.681 -8.874 -14.802 1.00 94.31 73 ARG A N 1
ATOM 584 C CA . ARG A 1 73 ? -11.036 -8.944 -15.390 1.00 94.31 73 ARG A CA 1
ATOM 585 C C . ARG A 1 73 ? -11.088 -8.752 -16.907 1.00 94.31 73 ARG A C 1
ATOM 587 O O . ARG A 1 73 ? -12.100 -9.062 -17.534 1.00 94.31 73 ARG A O 1
ATOM 594 N N . LYS A 1 74 ? -10.036 -8.168 -17.494 1.00 95.56 74 LYS A N 1
ATOM 595 C CA . LYS A 1 74 ? -9.939 -7.877 -18.935 1.00 95.56 74 LYS A CA 1
ATOM 596 C C . LYS A 1 74 ? -9.285 -9.015 -19.724 1.00 95.56 74 LYS A C 1
ATOM 598 O O . LYS A 1 74 ? -9.252 -8.948 -20.949 1.00 95.56 74 LYS A O 1
ATOM 603 N N . ARG A 1 75 ? -8.744 -10.037 -19.053 1.00 97.62 75 ARG A N 1
ATOM 604 C CA . ARG A 1 75 ? -8.102 -11.177 -19.720 1.00 97.62 75 ARG A CA 1
ATOM 605 C C . ARG A 1 75 ? -9.141 -12.007 -20.497 1.00 97.62 75 ARG A C 1
ATOM 607 O O . ARG A 1 75 ? -10.281 -12.118 -20.045 1.00 97.62 75 ARG A O 1
ATOM 614 N N . PRO A 1 76 ? -8.778 -12.582 -21.657 1.00 96.88 76 PRO A N 1
ATOM 615 C CA . PRO A 1 76 ? -9.690 -13.401 -22.450 1.00 96.88 76 PRO A CA 1
ATOM 616 C C . PRO A 1 76 ? -9.828 -14.829 -21.895 1.00 96.88 76 PRO A C 1
ATOM 618 O O . PRO A 1 76 ? -8.905 -15.372 -21.285 1.00 96.88 76 PRO A O 1
ATOM 621 N N . GLY A 1 77 ? -10.974 -15.459 -22.174 1.00 96.56 77 GLY A N 1
ATOM 622 C CA . GLY A 1 77 ? -11.224 -16.877 -21.892 1.00 96.56 77 GLY A CA 1
ATOM 623 C C . GLY A 1 77 ? -11.015 -17.258 -20.423 1.00 96.56 77 GLY A C 1
ATOM 624 O O . GLY A 1 77 ? -11.382 -16.508 -19.522 1.00 96.56 77 GLY A O 1
ATOM 625 N N . ALA A 1 78 ? -10.386 -18.413 -20.193 1.00 96.31 78 ALA A N 1
ATOM 626 C CA . ALA A 1 78 ? -10.102 -18.945 -18.856 1.00 96.31 78 ALA A CA 1
ATOM 627 C C . ALA A 1 78 ? -9.116 -18.094 -18.030 1.00 96.31 78 ALA A C 1
ATOM 629 O O . ALA A 1 78 ? -8.948 -18.336 -16.842 1.00 96.31 78 ALA A O 1
ATOM 630 N N . GLY A 1 79 ? -8.448 -17.109 -18.644 1.00 96.81 79 GLY A N 1
ATOM 631 C CA . GLY A 1 79 ? -7.578 -16.179 -17.925 1.00 96.81 79 GLY A CA 1
ATOM 632 C C . GLY A 1 79 ? -8.334 -15.046 -17.228 1.00 96.81 79 GLY A C 1
ATOM 633 O O . GLY A 1 79 ? -7.724 -14.333 -16.427 1.00 96.81 79 GLY A O 1
ATOM 634 N N . ARG A 1 80 ? -9.620 -14.840 -17.551 1.00 97.75 80 ARG A N 1
ATOM 635 C CA . ARG A 1 80 ? -10.469 -13.833 -16.906 1.00 97.75 80 ARG A CA 1
ATOM 636 C C . ARG A 1 80 ? -10.628 -14.171 -15.427 1.00 97.75 80 ARG A C 1
ATOM 638 O O . ARG A 1 80 ? -10.989 -15.293 -15.103 1.00 97.75 80 ARG A O 1
ATOM 645 N N . PHE A 1 81 ? -10.399 -13.184 -14.568 1.00 97.75 81 PHE A N 1
ATOM 646 C CA . PHE A 1 81 ? -10.516 -13.337 -13.122 1.00 97.75 81 PHE A CA 1
ATOM 647 C C . PHE A 1 81 ? -11.311 -12.162 -12.541 1.00 97.75 81 PHE A C 1
ATOM 649 O O . PHE A 1 81 ? -11.025 -11.001 -12.849 1.00 97.75 81 PHE A O 1
ATOM 656 N N . MET A 1 82 ? -12.340 -12.466 -11.762 1.00 97.12 82 MET A N 1
ATOM 657 C CA . MET A 1 82 ? -13.262 -11.534 -11.112 1.00 97.12 82 MET A CA 1
ATOM 658 C C . MET A 1 82 ? -13.171 -11.698 -9.583 1.00 97.12 82 MET A C 1
ATOM 660 O O . MET A 1 82 ? -12.657 -12.711 -9.110 1.00 97.12 82 MET A O 1
ATOM 664 N N . PRO A 1 83 ? -13.679 -10.743 -8.782 1.00 96.50 83 PRO A N 1
ATOM 665 C CA . PRO A 1 83 ? -13.678 -10.874 -7.323 1.00 96.50 83 PRO A CA 1
ATOM 666 C C . PRO A 1 83 ? -14.305 -12.179 -6.800 1.00 96.50 83 PRO A C 1
ATOM 668 O O . PRO A 1 83 ? -13.840 -12.712 -5.799 1.00 96.50 83 PRO A O 1
ATOM 671 N N . GLU A 1 84 ? -15.312 -12.736 -7.480 1.00 96.12 84 GLU A N 1
ATOM 672 C CA . GLU A 1 84 ? -15.982 -13.985 -7.080 1.00 96.12 84 GLU A CA 1
ATOM 673 C C . GLU A 1 84 ? -15.112 -15.232 -7.242 1.00 96.12 84 GLU A C 1
ATOM 675 O O . GLU A 1 84 ? -15.399 -16.248 -6.609 1.00 96.12 84 GLU A O 1
ATOM 680 N N . ASP A 1 85 ? -14.069 -15.157 -8.070 1.00 97.31 85 ASP A N 1
ATOM 681 C CA . ASP A 1 85 ? -13.127 -16.256 -8.283 1.00 97.31 85 ASP A CA 1
ATOM 682 C C . ASP A 1 85 ? -12.118 -16.372 -7.126 1.00 97.31 85 ASP A C 1
ATOM 684 O O . ASP A 1 85 ? -11.383 -17.356 -7.022 1.00 97.31 85 ASP A O 1
ATOM 688 N N . VAL A 1 86 ? -12.071 -15.377 -6.232 1.00 97.69 86 VAL A N 1
ATOM 689 C CA . VAL A 1 86 ? -11.266 -15.428 -5.011 1.00 97.69 86 VAL A CA 1
ATOM 690 C C . VAL A 1 86 ? -11.957 -16.334 -3.996 1.00 97.69 86 VAL A C 1
ATOM 692 O O . VAL A 1 86 ? -13.020 -16.009 -3.466 1.00 97.69 86 VAL A O 1
ATOM 695 N N . ASP A 1 87 ? -11.315 -17.451 -3.659 1.00 97.19 87 ASP A N 1
ATOM 696 C CA . ASP A 1 87 ? -11.716 -18.247 -2.502 1.00 97.19 87 ASP A CA 1
ATOM 697 C C . ASP A 1 87 ? -11.391 -17.463 -1.211 1.00 97.19 87 ASP A C 1
ATOM 699 O O . ASP A 1 87 ? -10.215 -17.215 -0.911 1.00 97.19 87 ASP A O 1
ATOM 703 N N . PRO A 1 88 ? -12.409 -17.073 -0.418 1.00 95.25 88 PRO A N 1
ATOM 704 C CA . PRO A 1 88 ? -12.238 -16.216 0.753 1.00 95.25 88 PRO A CA 1
ATOM 705 C C . PRO A 1 88 ? -11.494 -16.899 1.913 1.00 95.25 88 PRO A C 1
ATOM 707 O O . PRO A 1 88 ? -11.246 -16.250 2.930 1.00 95.25 88 PRO A O 1
ATOM 710 N N . THR A 1 89 ? -11.162 -18.190 1.806 1.00 96.44 89 THR A N 1
ATOM 711 C CA . THR A 1 89 ? -10.460 -18.967 2.841 1.00 96.44 89 THR A CA 1
ATOM 712 C C . THR A 1 89 ? -8.961 -19.139 2.581 1.00 96.44 89 THR A C 1
ATOM 714 O O . THR A 1 89 ? -8.228 -19.486 3.507 1.00 96.44 89 THR A O 1
ATOM 717 N N . LEU A 1 90 ? -8.480 -18.859 1.362 1.00 96.12 90 LEU A N 1
ATOM 718 C CA . LEU A 1 90 ? -7.067 -19.039 1.000 1.00 96.12 90 LEU A CA 1
ATOM 719 C C . LEU A 1 90 ? -6.144 -17.988 1.626 1.00 96.12 90 LEU A C 1
ATOM 721 O O . LEU A 1 90 ? -4.995 -18.281 1.957 1.00 96.12 90 LEU A O 1
ATOM 725 N N . CYS A 1 91 ? -6.637 -16.759 1.766 1.00 97.06 91 CYS A N 1
ATOM 726 C CA . CYS A 1 91 ? -5.840 -15.595 2.134 1.00 97.06 91 CYS A CA 1
ATOM 727 C C . CYS A 1 91 ? -6.354 -14.995 3.443 1.00 97.06 91 CYS A C 1
ATOM 729 O O . CYS A 1 91 ? -7.560 -14.925 3.673 1.00 97.06 91 CYS A O 1
ATOM 731 N N . THR A 1 92 ? -5.448 -14.514 4.298 1.00 98.12 92 THR A N 1
ATOM 732 C CA . THR A 1 92 ? -5.857 -13.725 5.472 1.00 98.12 92 THR A CA 1
ATOM 733 C C . THR A 1 92 ? -6.092 -12.265 5.093 1.00 98.12 92 THR A C 1
ATOM 735 O O . THR A 1 92 ? -6.961 -11.607 5.668 1.00 98.12 92 THR A O 1
ATOM 738 N N . HIS A 1 93 ? -5.343 -11.782 4.097 1.00 98.69 93 HIS A N 1
ATOM 739 C CA . HIS A 1 93 ? -5.444 -10.443 3.538 1.00 98.69 93 HIS A CA 1
ATOM 740 C C . HIS A 1 93 ? -5.530 -10.524 2.012 1.00 98.69 93 HIS A C 1
ATOM 742 O O . HIS A 1 93 ? -4.727 -11.202 1.371 1.00 98.69 93 HIS A O 1
ATOM 748 N N . VAL A 1 94 ? -6.475 -9.800 1.426 1.00 98.69 94 VAL A N 1
ATOM 749 C CA . VAL A 1 94 ? -6.525 -9.546 -0.015 1.00 98.69 94 VAL A CA 1
ATOM 750 C C . VAL A 1 94 ? -6.165 -8.086 -0.250 1.00 98.69 94 VAL A C 1
ATOM 752 O O . VAL A 1 94 ? -6.687 -7.208 0.430 1.00 98.69 94 VAL A O 1
ATOM 755 N N . VAL A 1 95 ? -5.279 -7.823 -1.204 1.00 98.81 95 VAL A N 1
ATOM 756 C CA . VAL A 1 95 ? -4.864 -6.472 -1.588 1.00 98.81 95 VAL A CA 1
ATOM 757 C C . VAL A 1 95 ? -5.367 -6.194 -3.001 1.00 98.81 95 VAL A C 1
ATOM 759 O O . VAL A 1 95 ? -4.983 -6.895 -3.938 1.00 98.81 95 VAL A O 1
ATOM 762 N N . TYR A 1 96 ? -6.244 -5.205 -3.170 1.00 98.75 96 TYR A N 1
ATOM 763 C CA . TYR A 1 96 ? -6.713 -4.782 -4.489 1.00 98.75 96 TYR A CA 1
ATOM 764 C C . TYR A 1 96 ? -5.706 -3.819 -5.121 1.00 98.75 96 TYR A C 1
ATOM 766 O O . TYR A 1 96 ? -5.481 -2.721 -4.615 1.00 98.75 96 TYR A O 1
ATOM 774 N N . ALA A 1 97 ? -5.126 -4.231 -6.242 1.00 98.31 97 ALA A N 1
ATOM 775 C CA . ALA A 1 97 ? -4.130 -3.489 -7.000 1.00 98.31 97 ALA A CA 1
ATOM 776 C C . ALA A 1 97 ? -4.747 -2.981 -8.316 1.00 98.31 97 ALA A C 1
ATOM 778 O O . ALA A 1 97 ? -5.109 -3.781 -9.174 1.00 98.31 97 ALA A O 1
ATOM 779 N N . PHE A 1 98 ? -4.905 -1.684 -8.558 1.00 98.38 98 PHE A N 1
ATOM 780 C CA . PHE A 1 98 ? -4.539 -0.543 -7.719 1.00 98.38 98 PHE A CA 1
ATOM 781 C C . PHE A 1 98 ? -5.611 0.547 -7.817 1.00 98.38 98 PHE A C 1
ATOM 783 O O . PHE A 1 98 ? -6.318 0.633 -8.824 1.00 98.38 98 PHE A O 1
ATOM 790 N N . ALA A 1 99 ? -5.684 1.387 -6.787 1.00 98.25 99 ALA A N 1
ATOM 791 C CA . ALA A 1 99 ? -6.204 2.747 -6.887 1.00 98.25 99 ALA A CA 1
ATOM 792 C C . ALA A 1 99 ? -5.142 3.689 -7.489 1.00 98.25 99 ALA A C 1
ATOM 794 O O . ALA A 1 99 ? -4.034 3.271 -7.829 1.00 98.25 99 ALA A O 1
ATOM 795 N N . THR A 1 100 ? -5.473 4.970 -7.639 1.00 98.06 100 THR A N 1
ATOM 796 C CA . THR A 1 100 ? -4.577 5.989 -8.203 1.00 98.06 100 THR A CA 1
ATOM 797 C C . THR A 1 100 ? -4.550 7.259 -7.350 1.00 98.06 100 THR A C 1
ATOM 799 O O . THR A 1 100 ? -5.280 7.384 -6.365 1.00 98.06 100 THR A O 1
ATOM 802 N N . LEU A 1 101 ? -3.711 8.219 -7.748 1.00 97.38 101 LEU A N 1
ATOM 803 C CA . LEU A 1 101 ? -3.786 9.596 -7.276 1.00 97.38 101 LEU A CA 1
ATOM 804 C C . LEU A 1 101 ? -4.417 10.481 -8.349 1.00 97.38 101 LEU A C 1
ATOM 806 O O . LEU A 1 101 ? -3.914 10.563 -9.471 1.00 97.38 101 LEU A O 1
ATOM 810 N N . LYS A 1 102 ? -5.475 11.202 -7.984 1.00 96.25 102 LYS A N 1
ATOM 811 C CA . LYS A 1 102 ? -6.054 12.278 -8.794 1.00 96.25 102 LYS A CA 1
ATOM 812 C C . LYS A 1 102 ? -5.982 13.566 -7.991 1.00 96.25 102 LYS A C 1
ATOM 814 O O . LYS A 1 102 ? -6.465 13.610 -6.867 1.00 96.25 102 LYS A O 1
ATOM 819 N N . GLU A 1 103 ? -5.316 14.585 -8.533 1.00 94.94 103 GLU A N 1
ATOM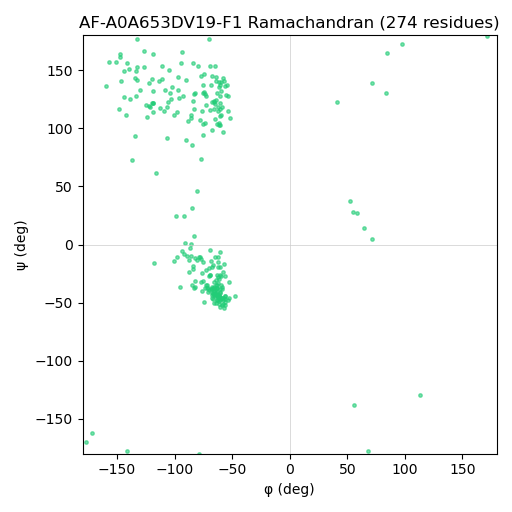 820 C CA . GLU A 1 103 ? -5.063 15.846 -7.810 1.00 94.94 103 GLU A CA 1
ATOM 821 C C . GLU A 1 103 ? -4.406 15.611 -6.432 1.00 94.94 103 GLU A C 1
ATOM 823 O O . GLU A 1 103 ? -4.693 16.289 -5.450 1.00 94.94 103 GLU A O 1
ATOM 828 N N . HIS A 1 104 ? -3.510 14.617 -6.369 1.00 96.06 104 HIS A N 1
ATOM 829 C CA . HIS A 1 104 ? -2.814 14.162 -5.157 1.00 96.06 104 HIS A CA 1
ATOM 830 C C . HIS A 1 104 ? -3.708 13.561 -4.060 1.00 96.06 104 HIS A C 1
ATOM 832 O O . HIS A 1 104 ? -3.240 13.368 -2.943 1.00 96.06 104 HIS A O 1
ATOM 838 N N . LYS A 1 105 ? -4.962 13.225 -4.369 1.00 97.31 105 LYS A N 1
ATOM 839 C CA . LYS A 1 105 ? -5.884 12.518 -3.473 1.00 97.31 105 LYS A CA 1
ATOM 840 C C . LYS A 1 105 ? -6.031 11.066 -3.899 1.00 97.31 105 LYS A C 1
ATOM 842 O O . LYS A 1 105 ? -5.929 10.769 -5.091 1.00 97.31 105 LYS A O 1
ATOM 847 N N . LEU A 1 106 ? -6.285 10.179 -2.936 1.00 98.31 106 LEU A N 1
ATOM 848 C CA . LEU A 1 106 ? -6.641 8.792 -3.223 1.00 98.31 106 LEU A CA 1
ATOM 849 C C . LEU A 1 106 ? -7.933 8.760 -4.049 1.00 98.31 106 LEU A C 1
ATOM 851 O O . LEU A 1 106 ? -8.913 9.400 -3.677 1.00 98.31 106 LEU A O 1
ATOM 855 N N . ALA A 1 107 ? -7.911 8.051 -5.173 1.00 98.19 107 ALA A N 1
ATOM 856 C CA . ALA A 1 107 ? -9.044 7.959 -6.084 1.00 98.19 107 ALA A CA 1
ATOM 857 C C . ALA A 1 107 ? -9.099 6.591 -6.773 1.00 98.19 107 ALA A C 1
ATOM 859 O O . ALA A 1 107 ? -8.104 5.866 -6.866 1.00 98.19 107 ALA A O 1
ATOM 860 N N . GLU A 1 108 ? -10.261 6.254 -7.314 1.00 97.69 108 GLU A N 1
ATOM 861 C CA . GLU A 1 108 ? -10.447 5.115 -8.203 1.00 97.69 108 GLU A CA 1
ATOM 862 C C . GLU A 1 108 ? -9.595 5.270 -9.465 1.00 97.69 108 GLU A C 1
ATOM 864 O O . GLU A 1 108 ? -9.502 6.354 -10.046 1.00 97.69 108 GLU A O 1
ATOM 869 N N . ALA A 1 109 ? -8.992 4.176 -9.933 1.00 95.75 109 ALA A N 1
ATOM 870 C CA . ALA A 1 109 ? -8.259 4.201 -11.195 1.00 95.75 109 ALA A CA 1
ATOM 871 C C . ALA A 1 109 ? -9.212 4.189 -12.405 1.00 95.75 109 ALA A C 1
ATOM 873 O O . ALA A 1 109 ? -8.840 4.630 -13.496 1.00 95.75 109 ALA A O 1
ATOM 874 N N . ASN A 1 110 ? -10.433 3.676 -12.229 1.00 93.62 110 ASN A N 1
ATOM 875 C CA . ASN A 1 110 ? -11.445 3.564 -13.268 1.00 93.62 110 ASN A CA 1
ATOM 876 C C . ASN A 1 110 ? -12.884 3.631 -12.720 1.00 93.62 110 ASN A C 1
ATOM 878 O O . ASN A 1 110 ? -13.152 3.242 -11.589 1.00 93.62 110 ASN A O 1
ATOM 882 N N . ASP A 1 111 ? -13.830 3.999 -13.586 1.00 93.25 111 ASP A N 1
ATOM 883 C CA . ASP A 1 111 ? -15.275 4.088 -13.319 1.00 93.25 111 ASP A CA 1
ATOM 884 C C . ASP A 1 111 ? -15.909 2.782 -12.810 1.00 93.25 111 ASP A C 1
ATOM 886 O O . ASP A 1 111 ? -16.917 2.794 -12.111 1.00 93.25 111 ASP A O 1
ATOM 890 N N . LYS A 1 112 ? -15.313 1.643 -13.165 1.00 94.00 112 LYS A N 1
ATOM 891 C CA . LYS A 1 112 ? -15.754 0.300 -12.766 1.00 94.00 112 LYS A CA 1
ATOM 892 C C . LYS A 1 112 ? -15.138 -0.193 -11.462 1.00 94.00 112 LYS A C 1
ATOM 894 O O . LYS A 1 112 ? -15.549 -1.251 -10.996 1.00 94.00 112 LYS A O 1
ATOM 899 N N . ASP A 1 113 ? -14.138 0.494 -10.918 1.00 95.69 113 ASP A N 1
ATOM 900 C CA . ASP A 1 113 ? -13.476 0.037 -9.696 1.00 95.69 113 ASP A CA 1
ATOM 901 C C . ASP A 1 113 ? -14.397 0.049 -8.466 1.00 95.69 113 ASP A C 1
ATOM 903 O O . ASP A 1 113 ? -14.318 -0.929 -7.730 1.00 95.69 113 ASP A O 1
ATOM 907 N N . PRO A 1 114 ? -15.330 1.008 -8.273 1.00 97.38 114 PRO A N 1
ATOM 908 C CA . PRO A 1 114 ? -16.299 0.941 -7.175 1.00 97.38 114 PRO A CA 1
ATOM 909 C C . PRO A 1 114 ? -17.077 -0.383 -7.118 1.00 97.38 114 PRO A C 1
ATOM 911 O O . PRO A 1 114 ? -17.127 -1.021 -6.070 1.00 97.38 114 PRO A O 1
ATOM 914 N N . ASP A 1 115 ? -17.588 -0.868 -8.261 1.00 97.06 115 ASP A N 1
ATOM 915 C CA . ASP A 1 115 ? -18.264 -2.178 -8.344 1.00 97.06 115 ASP A CA 1
ATOM 916 C C . ASP A 1 115 ? -17.319 -3.325 -7.955 1.00 97.06 115 ASP A C 1
ATOM 918 O O . ASP A 1 115 ? -17.702 -4.260 -7.253 1.00 97.06 115 ASP A O 1
ATOM 922 N N . MET A 1 116 ? -16.055 -3.262 -8.386 1.00 97.50 116 MET A N 1
ATOM 923 C CA . MET A 1 116 ? -15.063 -4.280 -8.033 1.00 97.50 116 MET A CA 1
ATOM 924 C C . MET A 1 116 ? -14.712 -4.246 -6.542 1.00 97.50 116 MET A C 1
ATOM 926 O O . MET A 1 116 ? -14.530 -5.312 -5.950 1.00 97.50 116 MET A O 1
ATOM 930 N N . TYR A 1 117 ? -14.626 -3.056 -5.939 1.00 98.38 117 TYR A N 1
ATOM 931 C CA . TYR A 1 117 ? -14.389 -2.887 -4.508 1.00 98.38 117 TYR A CA 1
ATOM 932 C C . TYR A 1 117 ? -15.511 -3.549 -3.719 1.00 98.38 117 TYR A C 1
ATOM 934 O O . TYR A 1 117 ? -15.232 -4.441 -2.921 1.00 98.38 117 TYR A O 1
ATOM 942 N N . ASP A 1 118 ? -16.768 -3.207 -4.006 1.00 98.12 118 ASP A N 1
ATOM 943 C CA . ASP A 1 118 ? -17.930 -3.757 -3.304 1.00 98.12 118 ASP A CA 1
ATOM 944 C C . ASP A 1 118 ? -17.970 -5.287 -3.366 1.00 98.12 118 ASP A C 1
ATOM 946 O O . ASP A 1 118 ? -18.161 -5.958 -2.347 1.00 98.12 118 ASP A O 1
ATOM 950 N N . ARG A 1 119 ? -17.703 -5.863 -4.540 1.00 98.06 119 ARG A N 1
ATOM 951 C CA . ARG A 1 119 ? -17.694 -7.320 -4.742 1.00 98.06 119 ARG A CA 1
ATOM 952 C C . ARG A 1 119 ? -16.558 -8.012 -3.997 1.00 98.06 119 ARG A C 1
ATOM 954 O O . ARG A 1 119 ? -16.757 -9.089 -3.437 1.00 98.06 119 ARG A O 1
ATOM 961 N N . LEU A 1 120 ? -15.377 -7.398 -3.948 1.00 97.50 120 LEU A N 1
ATOM 962 C CA . LEU A 1 120 ? -14.254 -7.936 -3.182 1.00 97.50 120 LEU A CA 1
ATOM 963 C C . LEU A 1 120 ? -14.507 -7.830 -1.673 1.00 97.50 120 LEU A C 1
ATOM 965 O O . LEU A 1 120 ? -14.206 -8.749 -0.913 1.00 97.50 120 LEU A O 1
ATOM 969 N N . ILE A 1 121 ? -15.111 -6.727 -1.239 1.00 98.25 121 ILE A N 1
ATOM 970 C CA . ILE A 1 121 ? -15.528 -6.501 0.141 1.00 98.25 121 ILE A CA 1
ATOM 971 C C . ILE A 1 121 ? -16.603 -7.509 0.577 1.00 98.25 121 ILE A C 1
ATOM 973 O O . ILE A 1 121 ? -16.544 -7.988 1.717 1.00 98.25 121 ILE A O 1
ATOM 977 N N . ALA A 1 122 ? -17.528 -7.878 -0.312 1.00 98.00 122 ALA A N 1
ATOM 978 C CA . ALA A 1 122 ? -18.579 -8.866 -0.057 1.00 98.00 122 ALA A CA 1
ATOM 979 C C . ALA A 1 122 ? -18.033 -10.275 0.247 1.00 98.00 122 ALA A C 1
ATOM 981 O O . ALA A 1 122 ? -18.701 -11.069 0.907 1.00 98.00 122 ALA A O 1
ATOM 982 N N . LEU A 1 123 ? -16.781 -10.589 -0.113 1.00 97.62 123 LEU A N 1
ATOM 983 C CA . LEU A 1 123 ? -16.131 -11.844 0.295 1.00 97.62 123 LEU A CA 1
ATOM 984 C C . LEU A 1 123 ? -16.075 -12.014 1.823 1.00 97.62 123 LEU A C 1
ATOM 986 O O . LEU A 1 123 ? -16.042 -13.143 2.323 1.00 97.62 123 LEU A O 1
ATOM 990 N N . ARG A 1 124 ? -16.133 -10.909 2.578 1.00 97.19 124 ARG A N 1
ATOM 991 C CA . ARG A 1 124 ? -16.199 -10.927 4.046 1.00 97.19 124 ARG A CA 1
ATOM 992 C C . ARG A 1 124 ? -17.510 -11.497 4.590 1.00 97.19 124 ARG A C 1
ATOM 994 O O . ARG A 1 124 ? -17.529 -11.946 5.729 1.00 97.19 124 ARG A O 1
ATOM 1001 N N . GLU A 1 125 ? -18.577 -11.549 3.795 1.00 96.44 125 GLU A N 1
ATOM 1002 C CA . GLU A 1 125 ? -19.821 -12.233 4.179 1.00 96.44 125 GLU A CA 1
ATOM 1003 C C . GLU A 1 125 ? -19.609 -13.747 4.306 1.00 96.44 125 GLU A C 1
ATOM 1005 O O . GLU A 1 125 ? -20.205 -14.395 5.165 1.00 96.44 125 GLU A O 1
ATOM 1010 N N . LYS A 1 126 ? -18.704 -14.306 3.491 1.00 97.00 126 LYS A N 1
ATOM 1011 C CA . LYS A 1 126 ? -18.299 -15.718 3.550 1.00 97.00 126 LYS A CA 1
ATOM 1012 C C . LYS A 1 126 ? -17.191 -15.961 4.577 1.00 97.00 126 LYS A C 1
ATOM 1014 O O . LYS A 1 126 ? -17.174 -17.008 5.218 1.00 97.00 126 LYS A O 1
ATOM 1019 N N . ASN A 1 127 ? -16.273 -15.007 4.744 1.00 97.62 127 ASN A N 1
ATOM 1020 C CA . ASN A 1 127 ? -15.222 -15.055 5.762 1.00 97.62 127 ASN A CA 1
ATOM 1021 C C . ASN A 1 127 ? -15.085 -13.707 6.499 1.00 97.62 127 ASN A C 1
ATOM 1023 O O . ASN A 1 127 ? -14.298 -12.857 6.076 1.00 97.62 127 ASN A O 1
ATOM 1027 N N . PRO A 1 128 ? -15.759 -13.520 7.650 1.00 97.12 128 PRO A N 1
ATOM 1028 C CA . PRO A 1 128 ? -15.702 -12.264 8.407 1.00 97.12 128 PRO A CA 1
ATOM 1029 C C . PRO A 1 128 ? -14.310 -11.888 8.940 1.00 97.12 128 PRO A C 1
ATOM 1031 O O . PRO A 1 128 ? -14.091 -10.750 9.362 1.00 97.12 128 PRO A O 1
ATOM 1034 N N . GLN A 1 129 ? -13.357 -12.829 8.959 1.00 96.69 129 GLN A N 1
ATOM 1035 C CA . GLN A 1 129 ? -11.982 -12.565 9.390 1.00 96.69 129 GLN A CA 1
ATOM 1036 C C . GLN A 1 129 ? -11.111 -11.987 8.270 1.00 96.69 129 GLN A C 1
ATOM 1038 O O . GLN A 1 129 ? -10.081 -11.380 8.577 1.00 96.69 129 GLN A O 1
ATOM 1043 N N . LEU A 1 130 ? -11.525 -12.142 7.006 1.00 98.25 130 LEU A N 1
ATOM 1044 C CA . LEU A 1 130 ? -10.785 -11.661 5.846 1.00 98.25 130 LEU A CA 1
ATOM 1045 C C . LEU A 1 130 ? -10.598 -10.142 5.917 1.00 98.25 130 LEU A C 1
ATOM 1047 O O . LEU A 1 130 ? -11.547 -9.386 6.154 1.00 98.25 130 LEU A O 1
ATOM 1051 N N . LYS A 1 131 ? -9.362 -9.696 5.693 1.00 98.56 131 LYS A N 1
ATOM 1052 C CA . LYS A 1 131 ? -9.024 -8.278 5.569 1.00 98.56 131 LYS A CA 1
ATOM 1053 C C . LYS A 1 131 ? -8.830 -7.925 4.108 1.00 98.56 131 LYS A C 1
ATOM 1055 O O . LYS A 1 131 ? -8.159 -8.651 3.385 1.00 98.56 131 LYS A O 1
ATOM 1060 N N . VAL A 1 132 ? -9.397 -6.805 3.685 1.00 98.69 132 VAL A N 1
ATOM 1061 C CA . VAL A 1 132 ? -9.239 -6.310 2.316 1.00 98.69 132 VAL A CA 1
ATOM 1062 C C . VAL A 1 132 ? -8.557 -4.952 2.369 1.00 98.69 132 VAL A C 1
ATOM 1064 O O . VAL A 1 132 ? -9.052 -4.053 3.045 1.00 98.69 132 VAL A O 1
ATOM 1067 N N . LEU A 1 133 ? -7.414 -4.815 1.710 1.00 98.88 133 LEU A N 1
ATOM 1068 C CA . LEU A 1 133 ? -6.645 -3.578 1.613 1.00 98.88 133 LEU A CA 1
ATOM 1069 C C . LEU A 1 133 ? -6.711 -3.048 0.185 1.00 98.88 133 LEU A C 1
ATOM 1071 O O . LEU A 1 133 ? -6.868 -3.817 -0.765 1.00 98.88 133 LEU A O 1
ATOM 1075 N N . LEU A 1 134 ? -6.561 -1.739 0.046 1.00 98.88 134 LEU A N 1
ATOM 1076 C CA . LEU A 1 134 ? -6.410 -1.077 -1.242 1.00 98.88 134 LEU A CA 1
ATOM 1077 C C . LEU A 1 134 ? -4.944 -0.701 -1.435 1.00 98.88 134 LEU A C 1
ATOM 1079 O O . LEU A 1 134 ? -4.358 -0.111 -0.532 1.00 98.88 134 LEU A O 1
ATOM 1083 N N . ALA A 1 135 ? -4.357 -1.031 -2.581 1.00 98.88 135 ALA A N 1
ATOM 1084 C CA . ALA A 1 135 ? -2.999 -0.615 -2.911 1.00 98.88 135 ALA A CA 1
ATOM 1085 C C . ALA A 1 135 ? -2.989 0.639 -3.787 1.00 98.88 135 ALA A C 1
ATOM 1087 O O . ALA A 1 135 ? -3.822 0.781 -4.688 1.00 98.88 135 ALA A O 1
ATOM 1088 N N . ILE A 1 136 ? -2.002 1.507 -3.567 1.00 98.69 136 ILE A N 1
ATOM 1089 C CA . ILE A 1 136 ? -1.655 2.611 -4.467 1.00 98.69 136 ILE A CA 1
ATOM 1090 C C . ILE A 1 136 ? -0.211 2.513 -4.927 1.00 98.69 136 ILE A C 1
ATOM 1092 O O . ILE A 1 136 ? 0.682 2.256 -4.123 1.00 98.69 136 ILE A O 1
ATOM 1096 N N . GLY A 1 137 ? 0.012 2.798 -6.207 1.00 98.31 137 GLY A N 1
ATOM 1097 C CA . GLY A 1 137 ? 1.335 2.779 -6.809 1.00 98.31 137 GLY A CA 1
ATOM 1098 C C . GLY A 1 137 ? 1.489 1.673 -7.844 1.00 98.31 137 GLY A C 1
ATOM 1099 O O . GLY A 1 137 ? 0.684 1.573 -8.772 1.00 98.31 137 GLY A O 1
ATOM 1100 N N . GLY A 1 138 ? 2.552 0.891 -7.698 1.00 97.69 138 GLY A N 1
ATOM 1101 C CA . GLY A 1 138 ? 2.988 -0.125 -8.642 1.00 97.69 138 GLY A CA 1
ATOM 1102 C C . GLY A 1 138 ? 3.855 0.439 -9.770 1.00 97.69 138 GLY A C 1
ATOM 1103 O O . GLY A 1 138 ? 3.884 1.644 -10.046 1.00 97.69 138 GLY A O 1
ATOM 1104 N N . TRP A 1 139 ? 4.534 -0.457 -10.481 1.00 96.19 139 TRP A N 1
ATOM 1105 C CA . TRP A 1 139 ? 5.488 -0.130 -11.546 1.00 96.19 139 TRP A CA 1
ATOM 1106 C C . TRP A 1 139 ? 4.990 0.901 -12.576 1.00 96.19 139 TRP A C 1
ATOM 1108 O O . TRP A 1 139 ? 5.710 1.829 -12.940 1.00 96.19 139 TRP A O 1
ATOM 1118 N N . ALA A 1 140 ? 3.747 0.762 -13.051 1.00 96.38 140 ALA A N 1
ATOM 1119 C CA . ALA A 1 140 ? 3.183 1.644 -14.079 1.00 96.38 140 ALA A CA 1
ATOM 1120 C C . ALA A 1 140 ? 2.843 3.054 -13.564 1.00 96.38 140 ALA A C 1
ATOM 1122 O O . ALA A 1 140 ? 2.745 3.987 -14.360 1.00 96.38 140 ALA A O 1
ATOM 1123 N N . PHE A 1 141 ? 2.654 3.208 -12.252 1.00 96.88 141 PHE A N 1
ATOM 1124 C CA . PHE A 1 141 ? 2.369 4.489 -11.609 1.00 96.88 141 PHE A CA 1
ATOM 1125 C C . PHE A 1 141 ? 3.632 5.353 -11.479 1.00 96.88 141 PHE A C 1
ATOM 1127 O O . PHE A 1 141 ? 3.574 6.578 -11.603 1.00 96.88 141 PHE A O 1
ATOM 1134 N N . GLY A 1 142 ? 4.784 4.700 -11.298 1.00 96.69 142 GLY A N 1
ATOM 1135 C CA . GLY A 1 142 ? 6.095 5.334 -11.198 1.00 96.69 142 GLY A CA 1
ATOM 1136 C C . GLY A 1 142 ? 6.290 6.179 -9.933 1.00 96.69 142 GLY A C 1
ATOM 1137 O O . GLY A 1 142 ? 5.428 6.275 -9.061 1.00 96.69 142 GLY A O 1
ATOM 1138 N N . SER A 1 143 ? 7.459 6.820 -9.827 1.00 97.62 143 SER A N 1
ATOM 1139 C CA . SER A 1 143 ? 7.847 7.565 -8.616 1.00 97.62 143 SER A CA 1
ATOM 1140 C C . SER A 1 143 ? 7.391 9.025 -8.581 1.00 97.62 143 SER A C 1
ATOM 1142 O O . SER A 1 143 ? 7.318 9.605 -7.500 1.00 97.62 143 SER A O 1
ATOM 1144 N N . THR A 1 144 ? 7.131 9.658 -9.730 1.00 98.00 144 THR A N 1
ATOM 1145 C CA . THR A 1 144 ? 6.834 11.103 -9.789 1.00 98.00 144 THR A CA 1
ATOM 1146 C C . THR A 1 144 ? 5.611 11.499 -8.959 1.00 98.00 144 THR A C 1
ATOM 1148 O O . THR A 1 144 ? 5.744 12.436 -8.170 1.00 98.00 144 THR A O 1
ATOM 1151 N N . PRO A 1 145 ? 4.462 10.793 -9.024 1.00 98.19 145 PRO A N 1
ATOM 1152 C CA . PRO A 1 145 ? 3.298 11.194 -8.239 1.00 98.19 145 PRO A CA 1
ATOM 1153 C C . PRO A 1 145 ? 3.545 11.109 -6.727 1.00 98.19 145 PRO A C 1
ATOM 1155 O O . PRO A 1 145 ? 3.071 11.966 -5.986 1.00 98.19 145 PRO A O 1
ATOM 1158 N N . PHE A 1 146 ? 4.331 10.127 -6.265 1.00 98.50 146 PHE A N 1
ATOM 1159 C CA . PHE A 1 146 ? 4.734 10.035 -4.861 1.00 98.50 146 PHE A CA 1
ATOM 1160 C C . PHE A 1 146 ? 5.665 11.178 -4.454 1.00 98.50 146 PHE A C 1
ATOM 1162 O O . PHE A 1 146 ? 5.413 11.821 -3.439 1.00 98.50 146 PHE A O 1
ATOM 1169 N N . LYS A 1 147 ? 6.683 11.493 -5.267 1.00 98.19 147 LYS A N 1
ATOM 1170 C CA . LYS A 1 147 ? 7.580 12.638 -5.025 1.00 98.19 147 LYS A CA 1
ATOM 1171 C C . LYS A 1 147 ? 6.799 13.943 -4.900 1.00 98.19 147 LYS A C 1
ATOM 1173 O O . LYS A 1 147 ? 7.026 14.722 -3.976 1.00 98.19 147 LYS A O 1
ATOM 1178 N N . GLU A 1 148 ? 5.863 14.180 -5.816 1.00 97.94 148 GLU A N 1
ATOM 1179 C CA . GLU A 1 148 ? 4.994 15.354 -5.778 1.00 97.94 148 GLU A CA 1
ATOM 1180 C C . GLU A 1 148 ? 4.113 15.343 -4.531 1.00 97.94 148 GLU A C 1
ATOM 1182 O O . GLU A 1 148 ? 4.080 16.338 -3.806 1.00 97.94 148 GLU A O 1
ATOM 1187 N N . LEU A 1 149 ? 3.463 14.221 -4.225 1.00 98.06 149 LEU A N 1
ATOM 1188 C CA . LEU A 1 149 ? 2.637 14.065 -3.033 1.00 98.06 149 LEU A CA 1
ATOM 1189 C C . LEU A 1 149 ? 3.407 14.431 -1.751 1.00 98.06 149 LEU A C 1
ATOM 1191 O O . LEU A 1 149 ? 2.919 15.231 -0.953 1.00 98.06 149 LEU A O 1
ATOM 1195 N N . THR A 1 150 ? 4.627 13.919 -1.589 1.00 97.88 150 THR A N 1
ATOM 1196 C CA . THR A 1 150 ? 5.438 14.098 -0.374 1.00 97.88 150 THR A CA 1
ATOM 1197 C C . THR A 1 150 ? 6.263 15.385 -0.342 1.00 97.88 150 THR A C 1
ATOM 1199 O O . THR A 1 150 ? 6.816 15.729 0.698 1.00 97.88 150 THR A O 1
ATOM 1202 N N . SER A 1 151 ? 6.359 16.122 -1.453 1.00 96.88 151 SER A N 1
ATOM 1203 C CA . SER A 1 151 ? 7.130 17.379 -1.523 1.00 96.88 151 SER A CA 1
ATOM 1204 C C . SER A 1 151 ? 6.528 18.533 -0.711 1.00 96.88 151 SER A C 1
ATOM 1206 O O . SER A 1 151 ? 7.186 19.551 -0.504 1.00 96.88 151 SER A O 1
ATOM 1208 N N . ASN A 1 152 ? 5.274 18.414 -0.265 1.00 97.19 152 ASN A N 1
ATOM 1209 C CA . ASN A 1 152 ? 4.582 19.450 0.493 1.00 97.19 152 ASN A CA 1
ATOM 1210 C C . ASN A 1 152 ? 3.781 18.830 1.645 1.00 97.19 152 ASN A C 1
ATOM 1212 O O . ASN A 1 152 ? 2.918 17.985 1.422 1.00 97.19 152 ASN A O 1
ATOM 1216 N N . VAL A 1 153 ? 4.030 19.300 2.870 1.00 95.81 153 VAL A N 1
ATOM 1217 C CA . VAL A 1 153 ? 3.387 18.766 4.081 1.00 95.81 153 VAL A CA 1
ATOM 1218 C C . VA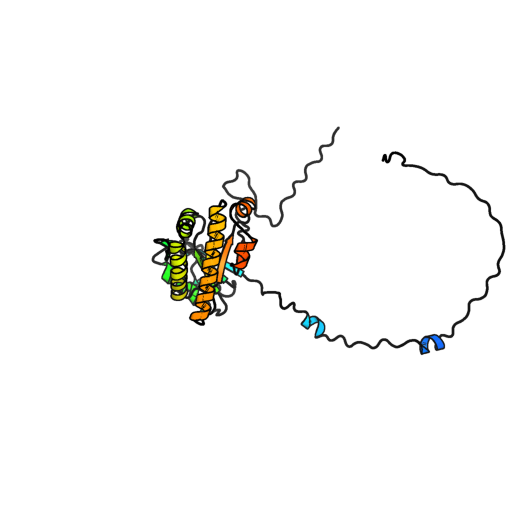L A 1 153 ? 1.867 18.956 4.093 1.00 95.81 153 VAL A C 1
ATOM 1220 O O . VAL A 1 153 ? 1.150 18.055 4.508 1.00 95.81 153 VAL A O 1
ATOM 1223 N N . PHE A 1 154 ? 1.345 20.077 3.586 1.00 96.44 154 PHE A N 1
ATOM 1224 C CA . PHE A 1 154 ? -0.101 20.313 3.529 1.00 96.44 154 PHE A CA 1
ATOM 1225 C C . PHE A 1 154 ? -0.779 19.362 2.544 1.00 96.44 154 PHE A C 1
ATOM 1227 O O . PHE A 1 154 ? -1.823 18.798 2.856 1.00 96.44 154 PHE A O 1
ATOM 1234 N N . ARG A 1 155 ? -0.156 19.141 1.381 1.00 97.56 155 ARG A N 1
ATOM 1235 C CA . ARG A 1 155 ? -0.635 18.180 0.380 1.00 97.56 155 ARG A CA 1
ATOM 1236 C C . ARG A 1 155 ? -0.625 16.756 0.935 1.00 97.56 155 ARG A C 1
ATOM 1238 O O . ARG A 1 155 ? -1.623 16.056 0.814 1.00 97.56 155 ARG A O 1
ATOM 1245 N N . MET A 1 156 ? 0.479 16.354 1.562 1.00 97.88 156 MET A N 1
ATOM 1246 C CA . MET A 1 156 ? 0.614 15.032 2.172 1.00 97.88 156 MET A CA 1
ATOM 1247 C C . MET A 1 156 ? -0.428 14.819 3.276 1.00 97.88 156 MET A C 1
ATOM 1249 O O . MET A 1 156 ? -1.101 13.795 3.281 1.00 97.88 156 MET A O 1
ATOM 1253 N N . ASN A 1 157 ? -0.630 15.797 4.160 1.00 96.94 157 ASN A N 1
ATOM 1254 C CA . ASN A 1 157 ? -1.631 15.694 5.222 1.00 96.94 157 ASN A CA 1
ATOM 1255 C C . ASN A 1 157 ? -3.054 15.622 4.654 1.00 96.94 157 ASN A C 1
ATOM 1257 O O . ASN A 1 157 ? -3.847 14.805 5.111 1.00 96.94 157 ASN A O 1
ATOM 1261 N N . GLN A 1 158 ? -3.369 16.424 3.630 1.00 97.50 158 GLN A N 1
ATOM 1262 C CA . GLN A 1 158 ? -4.674 16.362 2.969 1.00 97.50 158 GLN A CA 1
ATOM 1263 C C . GLN A 1 158 ? -4.919 14.988 2.342 1.00 97.50 158 GLN A C 1
ATOM 1265 O O . GLN A 1 158 ? -5.989 14.421 2.529 1.00 97.50 158 GLN A O 1
ATOM 1270 N N . PHE A 1 159 ? -3.919 14.428 1.659 1.00 98.56 159 PHE A N 1
ATOM 1271 C CA . PHE A 1 159 ? -3.987 13.066 1.140 1.00 98.56 159 PHE A CA 1
ATOM 1272 C C . PHE A 1 159 ? -4.269 12.045 2.243 1.00 98.56 159 PHE A C 1
ATOM 1274 O O . PHE A 1 159 ? -5.104 11.172 2.045 1.00 98.56 159 PHE A O 1
ATOM 1281 N N . VAL A 1 160 ? -3.604 12.150 3.398 1.00 98.56 160 VAL A N 1
ATOM 1282 C CA . VAL A 1 160 ? -3.805 11.217 4.516 1.00 98.56 160 VAL A CA 1
ATOM 1283 C C . VAL A 1 160 ? -5.243 11.276 5.039 1.00 98.56 160 VAL A C 1
ATOM 1285 O O . VAL A 1 160 ? -5.848 10.224 5.245 1.00 98.56 160 VAL A O 1
ATOM 1288 N N . TYR A 1 161 ? -5.804 12.474 5.225 1.00 97.62 161 TYR A N 1
ATOM 1289 C CA . TYR A 1 161 ? -7.193 12.627 5.668 1.00 97.62 161 TYR A CA 1
ATOM 1290 C C . TYR A 1 161 ? -8.189 12.131 4.614 1.00 97.62 161 TYR A C 1
ATOM 1292 O O . TYR A 1 161 ? -9.054 11.321 4.936 1.00 97.62 161 TYR A O 1
ATOM 1300 N N . ASP A 1 162 ? -8.012 12.519 3.351 1.00 98.19 162 ASP A N 1
ATOM 1301 C CA . ASP A 1 162 ? -8.889 12.076 2.263 1.00 98.19 162 ASP A CA 1
ATOM 1302 C C . ASP A 1 162 ? -8.804 10.552 2.057 1.00 98.19 162 ASP A C 1
ATOM 1304 O O . ASP A 1 162 ? -9.802 9.901 1.758 1.00 98.19 162 ASP A O 1
ATOM 1308 N N . ALA A 1 163 ? -7.624 9.953 2.254 1.00 98.75 163 ALA A N 1
ATOM 1309 C CA . ALA A 1 163 ? -7.443 8.509 2.172 1.00 98.75 163 ALA A CA 1
ATOM 1310 C C . ALA A 1 163 ? -8.190 7.770 3.289 1.00 98.75 163 ALA A C 1
ATOM 1312 O O . ALA A 1 163 ? -8.740 6.701 3.034 1.00 98.75 163 ALA A O 1
ATOM 1313 N N . ILE A 1 164 ? -8.238 8.316 4.510 1.00 98.75 164 ILE A N 1
ATOM 1314 C CA . ILE A 1 164 ? -9.054 7.752 5.596 1.00 98.75 164 ILE A CA 1
ATOM 1315 C C . ILE A 1 164 ? -10.520 7.707 5.169 1.00 98.75 164 ILE A C 1
ATOM 1317 O O . ILE A 1 164 ? -11.133 6.639 5.240 1.00 98.75 164 ILE A O 1
ATOM 1321 N N . ASP A 1 165 ? -11.057 8.836 4.707 1.00 98.50 165 ASP A N 1
ATOM 1322 C CA . ASP A 1 165 ? -12.462 8.947 4.311 1.00 98.50 165 ASP A CA 1
ATOM 1323 C C . ASP A 1 165 ? -12.783 7.973 3.174 1.00 98.50 165 ASP A C 1
ATOM 1325 O O . ASP A 1 165 ? -13.707 7.169 3.297 1.00 98.50 165 ASP A O 1
ATOM 1329 N N . PHE A 1 166 ? -11.940 7.936 2.138 1.00 98.75 166 PHE A N 1
ATOM 1330 C CA . PHE A 1 166 ? -12.075 7.020 1.004 1.00 98.75 166 PHE A CA 1
ATOM 1331 C C . PHE A 1 166 ? -12.071 5.544 1.436 1.00 98.75 166 PHE A C 1
ATOM 1333 O O . PHE A 1 166 ? -12.915 4.745 1.024 1.00 98.75 166 PHE A O 1
ATOM 1340 N N . LEU A 1 167 ? -11.124 5.147 2.292 1.00 98.81 167 LEU A N 1
ATOM 1341 C CA . LEU A 1 167 ? -11.015 3.761 2.757 1.00 98.81 167 LEU A CA 1
ATOM 1342 C C . LEU A 1 167 ? -12.204 3.366 3.634 1.00 98.81 167 LEU A C 1
ATOM 1344 O O . LEU A 1 167 ? -12.657 2.222 3.562 1.00 98.81 167 LEU A O 1
ATOM 1348 N N . ARG A 1 168 ? -12.713 4.286 4.460 1.00 98.38 168 ARG A N 1
ATOM 1349 C CA . ARG A 1 168 ? -13.895 4.049 5.298 1.00 98.38 168 ARG A CA 1
ATOM 1350 C C . ARG A 1 168 ? -15.172 3.984 4.465 1.00 98.38 168 ARG A C 1
ATOM 1352 O O . ARG A 1 168 ? -15.976 3.085 4.714 1.00 98.38 168 ARG A O 1
ATOM 1359 N N . GLU A 1 169 ? -15.323 4.851 3.466 1.00 98.12 169 GLU A N 1
ATOM 1360 C CA . GLU A 1 169 ? -16.445 4.861 2.519 1.00 98.12 169 GLU A CA 1
ATOM 1361 C C . GLU A 1 169 ? -16.577 3.509 1.807 1.00 98.12 169 GLU A C 1
ATOM 1363 O O . GLU A 1 169 ? -17.616 2.851 1.905 1.00 98.12 169 GLU A O 1
ATOM 1368 N N . TYR A 1 170 ? -15.482 3.021 1.221 1.00 98.38 170 TYR A N 1
ATOM 1369 C CA . TYR A 1 170 ? -15.432 1.712 0.558 1.00 98.38 170 TYR A CA 1
ATOM 1370 C C . TYR A 1 170 ? -15.189 0.532 1.511 1.00 98.38 170 TYR A C 1
ATOM 1372 O O . TYR A 1 170 ? -15.024 -0.612 1.085 1.00 98.38 170 TYR A O 1
ATOM 1380 N N . LYS A 1 171 ? -15.197 0.770 2.827 1.00 98.44 171 LYS A N 1
ATOM 1381 C CA . LYS A 1 171 ? -15.091 -0.254 3.881 1.00 98.44 171 LYS A CA 1
ATOM 1382 C C . LYS A 1 171 ? -13.815 -1.106 3.808 1.00 98.44 171 LYS A C 1
ATOM 1384 O O . LYS A 1 171 ? -13.822 -2.253 4.282 1.00 98.44 171 LYS A O 1
ATOM 1389 N N . PHE A 1 172 ? -12.727 -0.579 3.259 1.00 98.81 172 PHE A N 1
ATOM 1390 C CA . PHE A 1 172 ? -11.418 -1.224 3.289 1.00 98.81 172 PHE A CA 1
ATOM 1391 C C . PHE A 1 172 ? -10.892 -1.338 4.724 1.00 98.81 172 PHE A C 1
ATOM 1393 O O . PHE A 1 172 ? -11.248 -0.587 5.631 1.00 98.81 172 PHE A O 1
ATOM 1400 N N . ASN A 1 173 ? -10.037 -2.330 4.947 1.00 98.81 173 ASN A N 1
ATOM 1401 C CA . ASN A 1 173 ? -9.368 -2.561 6.221 1.00 98.81 173 ASN A CA 1
ATOM 1402 C C . ASN A 1 173 ? -7.991 -1.902 6.301 1.00 98.81 173 ASN A C 1
ATOM 1404 O O . ASN A 1 173 ? -7.386 -1.963 7.367 1.00 98.81 173 ASN A O 1
ATOM 1408 N N . GLY A 1 174 ? -7.492 -1.298 5.223 1.00 98.81 174 GLY A N 1
ATOM 1409 C CA . GLY A 1 174 ? -6.191 -0.643 5.216 1.00 98.81 174 GLY A CA 1
ATOM 1410 C C . GLY A 1 174 ? -5.717 -0.208 3.836 1.00 98.81 174 GLY A C 1
ATOM 1411 O O . GLY A 1 174 ? -6.389 -0.452 2.831 1.00 98.81 174 GLY A O 1
ATOM 1412 N N . LEU A 1 175 ? -4.539 0.406 3.830 1.00 98.94 175 LEU A N 1
ATOM 1413 C CA . LEU A 1 175 ? -3.844 0.942 2.666 1.00 98.94 175 LEU A CA 1
ATOM 1414 C C . LEU A 1 175 ? -2.493 0.236 2.504 1.00 98.94 175 LEU A C 1
ATOM 1416 O O . LEU A 1 175 ? -1.733 0.123 3.468 1.00 98.94 175 LEU A O 1
ATOM 1420 N N . ASP A 1 176 ? -2.202 -0.213 1.290 1.00 98.94 176 ASP A N 1
ATOM 1421 C CA . ASP A 1 176 ? -0.907 -0.757 0.888 1.00 98.94 176 ASP A CA 1
ATOM 1422 C C . ASP A 1 176 ? -0.174 0.269 0.010 1.00 98.94 176 ASP A C 1
ATOM 1424 O O . ASP A 1 176 ? -0.712 0.746 -0.993 1.00 98.94 176 ASP A O 1
ATOM 1428 N N . ILE A 1 177 ? 1.032 0.662 0.416 1.00 98.81 177 ILE A N 1
ATOM 1429 C CA . ILE A 1 177 ? 1.847 1.650 -0.294 1.00 98.81 177 ILE A CA 1
ATOM 1430 C C . ILE A 1 177 ? 2.863 0.922 -1.171 1.00 98.81 177 ILE A C 1
ATOM 1432 O O . ILE A 1 177 ? 3.778 0.278 -0.661 1.00 98.81 177 ILE A O 1
ATOM 1436 N N . ASP A 1 178 ? 2.723 1.062 -2.483 1.00 98.75 178 ASP A N 1
ATOM 1437 C CA . ASP A 1 178 ? 3.579 0.421 -3.480 1.00 98.75 178 ASP A CA 1
ATOM 1438 C C . ASP A 1 178 ? 4.349 1.476 -4.292 1.00 98.75 178 ASP A C 1
ATOM 1440 O O . ASP A 1 178 ? 4.159 1.663 -5.495 1.00 98.75 178 ASP A O 1
ATOM 1444 N N . TRP A 1 179 ? 5.184 2.268 -3.609 1.00 98.69 179 TRP A N 1
ATOM 1445 C CA . TRP A 1 179 ? 6.066 3.222 -4.284 1.00 98.69 179 TRP A CA 1
ATOM 1446 C C . TRP A 1 179 ? 7.264 2.472 -4.871 1.00 98.69 179 TRP A C 1
ATOM 1448 O O . TRP A 1 179 ? 8.186 2.102 -4.145 1.00 98.69 179 TRP A O 1
ATOM 1458 N N . GLU A 1 180 ? 7.280 2.336 -6.201 1.00 97.94 180 GLU A N 1
ATOM 1459 C CA . GLU A 1 180 ? 8.347 1.678 -6.961 1.00 97.94 180 GLU A CA 1
ATOM 1460 C C . GLU A 1 180 ? 9.250 2.657 -7.747 1.00 97.94 180 GLU A C 1
ATOM 1462 O O . GLU A 1 180 ? 8.970 3.012 -8.888 1.00 97.94 180 GLU A O 1
ATOM 1467 N N . TYR A 1 181 ? 10.366 3.163 -7.216 1.00 98.00 181 TYR A N 1
ATOM 1468 C CA . TYR A 1 181 ? 10.855 3.081 -5.836 1.00 98.00 181 TYR A CA 1
ATOM 1469 C C . TYR A 1 181 ? 11.307 4.468 -5.347 1.00 98.00 181 TYR A C 1
ATOM 1471 O O . TYR A 1 181 ? 11.742 5.286 -6.176 1.00 98.00 181 TYR A O 1
ATOM 1479 N N . PRO A 1 182 ? 11.260 4.755 -4.029 1.00 98.00 182 PRO A N 1
ATOM 1480 C CA . PRO A 1 182 ? 11.961 5.901 -3.463 1.00 98.00 182 PRO A CA 1
ATOM 1481 C C . PRO A 1 182 ? 13.467 5.745 -3.710 1.00 98.00 182 PRO A C 1
ATOM 1483 O O . PRO A 1 182 ? 14.029 4.660 -3.535 1.00 98.00 182 PRO A O 1
ATOM 1486 N N . ARG A 1 183 ? 14.146 6.813 -4.140 1.00 97.50 183 ARG A N 1
ATOM 1487 C CA . ARG A 1 183 ? 15.587 6.784 -4.419 1.00 97.50 183 ARG A CA 1
ATOM 1488 C C . ARG A 1 183 ? 16.277 8.091 -4.038 1.00 97.50 183 ARG A C 1
ATOM 1490 O O . ARG A 1 183 ? 15.940 9.156 -4.545 1.00 97.50 183 ARG A O 1
ATOM 1497 N N . GLY A 1 184 ? 17.329 7.977 -3.228 1.00 97.75 184 GLY A N 1
ATOM 1498 C CA . GLY A 1 184 ? 18.092 9.121 -2.726 1.00 97.75 184 GLY A CA 1
ATOM 1499 C C . GLY A 1 184 ? 17.650 9.536 -1.322 1.00 97.75 184 GLY A C 1
ATOM 1500 O O . GLY A 1 184 ? 16.694 8.992 -0.773 1.00 97.75 184 GLY A O 1
ATOM 1501 N N . ALA A 1 185 ? 18.386 10.473 -0.721 1.00 97.69 185 ALA A N 1
ATOM 1502 C CA . ALA A 1 185 ? 18.157 10.890 0.663 1.00 97.69 185 ALA A CA 1
ATOM 1503 C C . ALA A 1 185 ? 16.781 11.551 0.858 1.00 97.69 185 ALA A C 1
ATOM 1505 O O . ALA A 1 185 ? 16.089 11.230 1.822 1.00 97.69 185 ALA A O 1
ATOM 1506 N N . ASP A 1 186 ? 16.370 12.401 -0.087 1.00 97.50 186 ASP A N 1
ATOM 1507 C CA . ASP A 1 186 ? 15.100 13.127 -0.009 1.00 97.50 186 ASP A CA 1
ATOM 1508 C C . ASP A 1 186 ? 13.904 12.175 -0.081 1.00 97.50 186 ASP A C 1
ATOM 1510 O O . ASP A 1 186 ? 13.056 12.192 0.807 1.00 97.50 186 ASP A O 1
ATOM 1514 N N . ASP A 1 187 ? 13.873 11.278 -1.075 1.00 98.31 187 ASP A N 1
ATOM 1515 C CA . ASP A 1 187 ? 12.816 10.268 -1.204 1.00 98.31 187 ASP A CA 1
ATOM 1516 C C . ASP A 1 187 ? 12.774 9.335 0.014 1.00 98.31 187 ASP A C 1
ATOM 1518 O O . ASP A 1 187 ? 11.694 8.980 0.478 1.00 98.31 187 ASP A O 1
ATOM 1522 N N . ARG A 1 188 ? 13.936 8.955 0.565 1.00 98.31 188 ARG A N 1
ATOM 1523 C CA . ARG A 1 188 ? 14.012 8.106 1.763 1.00 98.31 188 ARG A CA 1
ATOM 1524 C C . ARG A 1 188 ? 13.357 8.775 2.966 1.00 98.31 188 ARG A C 1
ATOM 1526 O O . ARG A 1 188 ? 12.547 8.149 3.647 1.00 98.31 188 ARG A O 1
ATOM 1533 N N . ALA A 1 189 ? 13.694 10.036 3.227 1.00 98.44 189 ALA A N 1
ATOM 1534 C CA . ALA A 1 189 ? 13.101 10.797 4.323 1.00 98.44 189 ALA A CA 1
ATOM 1535 C C . ALA A 1 189 ? 11.606 11.062 4.079 1.00 98.44 189 ALA A C 1
ATOM 1537 O O . ALA A 1 189 ? 10.786 10.915 4.986 1.00 98.44 189 ALA A O 1
ATOM 1538 N N . ALA A 1 190 ? 11.241 11.401 2.842 1.00 98.44 190 ALA A N 1
ATOM 1539 C CA . ALA A 1 190 ? 9.865 11.628 2.424 1.00 98.44 190 ALA A CA 1
ATOM 1540 C C . ALA A 1 190 ? 8.992 10.378 2.600 1.00 98.44 190 ALA A C 1
ATOM 1542 O O . ALA A 1 190 ? 7.874 10.480 3.101 1.00 98.44 190 ALA A O 1
ATOM 1543 N N . TYR A 1 191 ? 9.516 9.199 2.263 1.00 98.69 191 TYR A N 1
ATOM 1544 C CA . TYR A 1 191 ? 8.814 7.933 2.432 1.00 98.69 191 TYR A CA 1
ATOM 1545 C C . TYR A 1 191 ? 8.566 7.607 3.908 1.00 98.69 191 TYR A C 1
ATOM 1547 O O . TYR A 1 191 ? 7.446 7.264 4.283 1.00 98.69 191 TYR A O 1
ATOM 1555 N N . VAL A 1 192 ? 9.571 7.795 4.772 1.00 98.75 192 VAL A N 1
ATOM 1556 C CA . VAL A 1 192 ? 9.401 7.649 6.229 1.00 98.75 192 VAL A CA 1
ATOM 1557 C C . VAL A 1 192 ? 8.326 8.603 6.753 1.00 98.75 192 VAL A C 1
ATOM 1559 O O . VAL A 1 192 ? 7.452 8.177 7.507 1.00 98.75 192 VAL A O 1
ATOM 1562 N N . ASN A 1 193 ? 8.358 9.872 6.336 1.00 98.56 193 ASN A N 1
ATOM 1563 C CA . ASN A 1 193 ? 7.373 10.868 6.758 1.00 98.56 193 ASN A CA 1
ATOM 1564 C C . ASN A 1 193 ? 5.958 10.503 6.298 1.00 98.56 193 ASN A C 1
ATOM 1566 O O . ASN A 1 193 ? 5.035 10.566 7.105 1.00 98.56 193 ASN A O 1
ATOM 1570 N N . LEU A 1 194 ? 5.789 10.049 5.054 1.00 98.75 194 LEU A N 1
ATOM 1571 C CA . LEU A 1 194 ? 4.495 9.596 4.544 1.00 98.75 194 LEU A CA 1
ATOM 1572 C C . LEU A 1 194 ? 3.926 8.456 5.399 1.00 98.75 194 LEU A C 1
ATOM 1574 O O . LEU A 1 194 ? 2.793 8.541 5.869 1.00 98.75 194 LEU A O 1
ATOM 1578 N N . LEU A 1 195 ? 4.720 7.410 5.652 1.00 98.88 195 LEU A N 1
ATOM 1579 C CA . LEU A 1 195 ? 4.282 6.263 6.455 1.00 98.88 195 LEU A CA 1
ATOM 1580 C C . LEU A 1 195 ? 3.978 6.656 7.905 1.00 98.88 195 LEU A C 1
ATOM 1582 O O . LEU A 1 195 ? 3.012 6.165 8.493 1.00 98.88 195 LEU A O 1
ATOM 1586 N N . LYS A 1 196 ? 4.782 7.557 8.477 1.00 98.75 196 LYS A N 1
ATOM 1587 C CA . LYS A 1 196 ? 4.567 8.104 9.817 1.00 98.75 196 LYS A CA 1
ATOM 1588 C C . LYS A 1 196 ? 3.240 8.851 9.910 1.00 98.75 196 LYS A C 1
ATOM 1590 O O . LYS A 1 196 ? 2.468 8.564 10.822 1.00 98.75 196 LYS A O 1
ATOM 1595 N N . GLU A 1 197 ? 2.969 9.777 8.992 1.00 98.62 197 GLU A N 1
ATOM 1596 C CA . GLU A 1 197 ? 1.741 10.580 9.017 1.00 98.62 197 GLU A CA 1
ATOM 1597 C C . GLU A 1 197 ? 0.498 9.709 8.801 1.00 98.62 197 GLU A C 1
ATOM 1599 O O . GLU A 1 197 ? -0.457 9.822 9.571 1.00 98.62 197 GLU A O 1
ATOM 1604 N N . ILE A 1 198 ? 0.537 8.755 7.858 1.00 98.81 198 ILE A N 1
ATOM 1605 C CA . ILE A 1 198 ? -0.547 7.771 7.680 1.00 98.81 198 ILE A CA 1
ATOM 1606 C C . ILE A 1 198 ? -0.787 7.009 8.986 1.00 98.81 198 ILE A C 1
ATOM 1608 O O . ILE A 1 198 ? -1.921 6.910 9.455 1.00 98.81 198 ILE A O 1
ATOM 1612 N N . ARG A 1 199 ? 0.276 6.487 9.611 1.00 98.69 199 ARG A N 1
ATOM 1613 C CA . ARG A 1 199 ? 0.160 5.701 10.842 1.00 98.69 199 ARG A CA 1
ATOM 1614 C C . ARG A 1 199 ? -0.438 6.513 11.990 1.00 98.69 199 ARG A C 1
ATOM 1616 O O . ARG A 1 199 ? -1.332 6.017 12.677 1.00 98.69 199 ARG A O 1
ATOM 1623 N N . VAL A 1 200 ? 0.045 7.736 12.203 1.00 98.56 200 VAL A N 1
ATOM 1624 C CA . VAL A 1 200 ? -0.448 8.629 13.262 1.00 98.56 200 VAL A CA 1
ATOM 1625 C C . VAL A 1 200 ? -1.912 8.992 13.022 1.00 98.56 200 VAL A C 1
ATOM 1627 O O . VAL A 1 200 ? -2.715 8.912 13.953 1.00 98.56 200 VAL A O 1
ATOM 1630 N N . ALA A 1 201 ? -2.283 9.329 11.786 1.00 98.62 201 ALA A N 1
ATOM 1631 C CA . ALA A 1 201 ? -3.658 9.667 11.444 1.00 98.62 201 ALA A CA 1
ATOM 1632 C C . ALA A 1 201 ? -4.603 8.467 11.594 1.00 98.62 201 ALA A C 1
ATOM 1634 O O . ALA A 1 201 ? -5.672 8.615 12.182 1.00 98.62 201 ALA A O 1
ATOM 1635 N N . PHE A 1 202 ? -4.198 7.269 11.161 1.00 98.75 202 PHE A N 1
ATOM 1636 C CA . PHE A 1 202 ? -4.985 6.044 11.340 1.00 98.75 202 PHE A CA 1
ATOM 1637 C C . PHE A 1 202 ? -5.175 5.709 12.828 1.00 98.75 202 PHE A C 1
ATOM 1639 O O . PHE A 1 202 ? -6.262 5.308 13.240 1.00 98.75 202 PHE A O 1
ATOM 1646 N N . GLU A 1 203 ? -4.145 5.878 13.665 1.00 98.62 203 GLU A N 1
ATOM 1647 C CA . GLU A 1 203 ? -4.275 5.716 15.121 1.00 98.62 203 GLU A CA 1
ATOM 1648 C C . GLU A 1 203 ? -5.192 6.766 15.756 1.00 98.62 203 GLU A C 1
ATOM 1650 O O . GLU A 1 203 ? -5.930 6.445 16.691 1.00 98.62 203 GLU A O 1
ATOM 1655 N N . GLY A 1 204 ? -5.129 8.010 15.280 1.00 98.44 204 GLY A N 1
ATOM 1656 C CA . GLY A 1 204 ? -6.006 9.093 15.712 1.00 98.44 204 GLY A CA 1
ATOM 1657 C C . GLY A 1 204 ? -7.465 8.817 15.359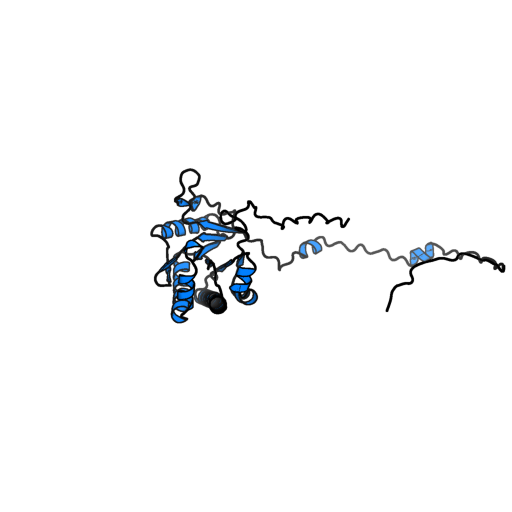 1.00 98.44 204 GLY A C 1
ATOM 1658 O 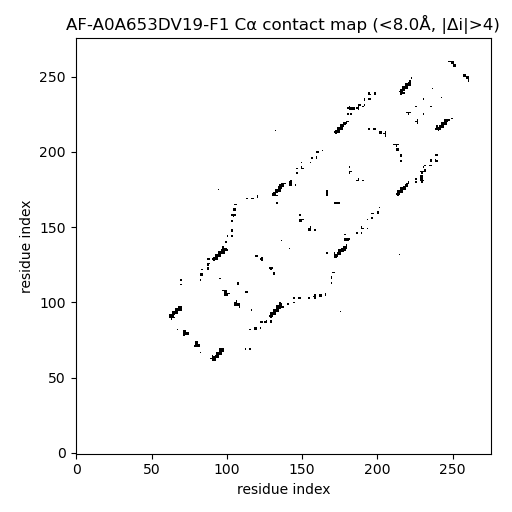O . GLY A 1 204 ? -8.317 8.860 16.244 1.00 98.44 204 GLY A O 1
ATOM 1659 N N . GLU A 1 205 ? -7.736 8.459 14.103 1.00 98.44 205 GLU A N 1
ATOM 1660 C CA . GLU A 1 205 ? -9.083 8.142 13.627 1.00 98.44 205 GLU A CA 1
ATOM 1661 C C . GLU A 1 205 ? -9.678 6.940 14.360 1.00 98.44 205 GLU A C 1
ATOM 1663 O O . GLU A 1 205 ? -10.816 7.014 14.808 1.00 98.44 205 GLU A O 1
ATOM 1668 N N . ALA A 1 206 ? -8.914 5.869 14.584 1.00 98.38 206 ALA A N 1
ATOM 1669 C CA . ALA A 1 206 ? -9.418 4.701 15.309 1.00 98.38 206 ALA A CA 1
ATOM 1670 C C . ALA A 1 206 ? -9.892 5.047 16.733 1.00 98.38 206 ALA A C 1
ATOM 1672 O O . ALA A 1 206 ? -10.872 4.490 17.234 1.00 98.38 206 ALA A O 1
ATOM 1673 N N . LYS A 1 207 ? -9.196 5.978 17.400 1.00 97.94 207 LYS A N 1
ATOM 1674 C CA . LYS A 1 207 ? -9.558 6.446 18.746 1.00 97.94 207 LYS A CA 1
ATOM 1675 C C . LYS A 1 207 ? -10.818 7.307 18.732 1.00 97.94 207 LYS A C 1
ATOM 1677 O O . LYS A 1 207 ? -11.601 7.214 19.672 1.00 97.94 207 LYS A O 1
ATOM 1682 N N . THR A 1 208 ? -11.004 8.146 17.714 1.00 97.50 208 THR A N 1
ATOM 1683 C CA . THR A 1 208 ? -12.158 9.054 17.625 1.00 97.50 208 THR A CA 1
ATOM 1684 C C . THR A 1 208 ? -13.405 8.362 17.081 1.00 97.50 208 THR A C 1
ATOM 1686 O O . THR A 1 208 ? -14.498 8.638 17.567 1.00 97.50 208 THR A O 1
ATOM 1689 N N . SER A 1 209 ? -13.264 7.445 16.120 1.00 96.94 209 SER A N 1
ATOM 1690 C CA . SER A 1 209 ? -14.388 6.730 15.503 1.00 96.94 209 SER A CA 1
ATOM 1691 C C . SER A 1 209 ? -14.843 5.506 16.300 1.00 96.94 209 SER A C 1
ATOM 1693 O O . SER A 1 209 ? -15.962 5.030 16.109 1.00 96.94 209 SER A O 1
ATOM 1695 N N . GLY A 1 210 ? -13.985 4.963 17.172 1.00 96.25 210 GLY A N 1
ATOM 1696 C CA . GLY A 1 210 ? -14.231 3.702 17.879 1.00 96.25 210 GLY A CA 1
ATOM 1697 C C . GLY A 1 210 ? -14.150 2.464 16.978 1.00 96.25 210 GLY A C 1
ATOM 1698 O O . GLY A 1 210 ? -14.419 1.352 17.438 1.00 96.25 210 GLY A O 1
ATOM 1699 N N . GLN A 1 211 ? -13.782 2.627 15.703 1.00 97.00 211 GLN A N 1
ATOM 1700 C CA . GLN A 1 211 ? -13.578 1.520 14.774 1.00 97.00 211 GLN A CA 1
ATOM 1701 C C . GLN A 1 211 ? -12.166 0.933 14.918 1.00 97.00 211 GLN A C 1
ATOM 1703 O O . GLN A 1 211 ? -11.230 1.626 15.322 1.00 97.00 211 GLN A O 1
ATOM 1708 N N . PRO A 1 212 ? -11.952 -0.341 14.534 1.00 98.00 212 PRO A N 1
ATOM 1709 C CA . PRO A 1 212 ? -10.606 -0.883 14.413 1.00 98.00 212 PRO A CA 1
ATOM 1710 C C . PRO A 1 212 ? -9.746 -0.022 13.483 1.00 98.00 212 PRO A C 1
ATOM 1712 O O . PRO A 1 212 ? -10.203 0.383 12.409 1.00 98.00 212 PRO A O 1
ATOM 1715 N N . ARG A 1 213 ? -8.497 0.223 13.886 1.00 98.62 213 ARG A N 1
ATOM 1716 C CA . ARG A 1 213 ? -7.522 0.988 13.103 1.00 98.62 213 ARG A CA 1
ATOM 1717 C C . ARG A 1 213 ? -7.323 0.376 11.715 1.00 98.62 213 ARG A C 1
ATOM 1719 O O . ARG A 1 213 ? -7.173 -0.839 11.597 1.00 98.62 213 ARG A O 1
ATOM 1726 N N . LEU A 1 214 ? -7.277 1.230 10.694 1.00 98.88 214 LEU A N 1
ATOM 1727 C CA . LEU A 1 214 ? -6.870 0.849 9.343 1.00 98.88 214 LEU A CA 1
ATOM 1728 C C . LEU A 1 214 ? -5.424 0.320 9.341 1.00 98.88 214 LEU A C 1
ATOM 1730 O O . LEU A 1 214 ? -4.536 0.867 10.000 1.00 98.88 214 LEU A O 1
ATOM 1734 N N . LEU A 1 215 ? -5.188 -0.766 8.613 1.00 98.88 215 LEU A N 1
ATOM 1735 C CA . LEU A 1 215 ? -3.861 -1.342 8.431 1.00 98.88 215 LEU A CA 1
ATOM 1736 C C . LEU A 1 215 ? -3.037 -0.488 7.468 1.00 98.88 215 LEU A C 1
ATOM 1738 O O . LEU A 1 215 ? -3.574 0.073 6.513 1.00 98.88 215 LEU A O 1
ATOM 1742 N N . ILE A 1 216 ? -1.732 -0.431 7.700 1.00 98.75 216 ILE A N 1
ATOM 1743 C CA . ILE A 1 216 ? -0.770 0.164 6.774 1.00 98.75 216 ILE A CA 1
ATOM 1744 C C . ILE A 1 216 ? 0.270 -0.891 6.399 1.00 98.75 216 ILE A C 1
ATOM 1746 O O . ILE A 1 216 ? 0.978 -1.427 7.256 1.00 98.75 216 ILE A O 1
ATOM 1750 N N . THR A 1 217 ? 0.347 -1.214 5.115 1.00 98.88 217 THR A N 1
ATOM 1751 C CA . THR A 1 217 ? 1.332 -2.151 4.566 1.00 98.88 217 THR A CA 1
ATOM 1752 C C . THR A 1 217 ? 2.086 -1.502 3.417 1.00 98.88 217 THR A C 1
ATOM 1754 O O . THR A 1 217 ? 1.725 -0.417 2.961 1.00 98.88 217 THR A O 1
ATOM 1757 N N . ALA A 1 218 ? 3.189 -2.115 3.004 1.00 98.88 218 ALA A N 1
ATOM 1758 C CA . ALA A 1 218 ? 3.922 -1.656 1.837 1.00 98.88 218 ALA A CA 1
ATOM 1759 C C . ALA A 1 218 ? 4.557 -2.819 1.090 1.00 98.88 218 ALA A C 1
ATOM 1761 O O . ALA A 1 218 ? 5.118 -3.726 1.720 1.00 98.88 218 ALA A O 1
ATOM 1762 N N . ALA A 1 219 ? 4.529 -2.742 -0.236 1.00 98.75 219 ALA A N 1
ATOM 1763 C CA . ALA A 1 219 ? 5.362 -3.557 -1.101 1.00 98.75 219 ALA A CA 1
ATOM 1764 C C . ALA A 1 219 ? 6.753 -2.914 -1.219 1.00 98.75 219 ALA A C 1
ATOM 1766 O O . ALA A 1 219 ? 6.890 -1.709 -1.420 1.00 98.75 219 ALA A O 1
ATOM 1767 N N . VAL A 1 220 ? 7.809 -3.705 -1.007 1.00 98.62 220 VAL A N 1
ATOM 1768 C CA . VAL A 1 220 ? 9.201 -3.216 -0.992 1.00 98.62 220 VAL A CA 1
ATOM 1769 C C . VAL A 1 220 ? 10.105 -4.125 -1.825 1.00 98.62 220 VAL A C 1
ATOM 1771 O O . VAL A 1 220 ? 9.859 -5.333 -1.890 1.00 98.62 220 VAL A O 1
ATOM 1774 N N . PRO A 1 221 ? 11.172 -3.600 -2.451 1.00 98.06 221 PRO A N 1
ATOM 1775 C CA . PRO A 1 221 ? 12.033 -4.392 -3.318 1.00 98.06 221 PRO A CA 1
ATOM 1776 C C . PRO A 1 221 ? 12.854 -5.411 -2.523 1.00 98.06 221 PRO A C 1
ATOM 1778 O O . PRO A 1 221 ? 13.217 -5.181 -1.370 1.00 98.06 221 PRO A O 1
ATOM 1781 N N . ALA A 1 222 ? 13.233 -6.507 -3.182 1.00 97.06 222 ALA A N 1
ATOM 1782 C CA . ALA A 1 222 ? 14.225 -7.449 -2.659 1.00 97.06 222 ALA A CA 1
ATOM 1783 C C . ALA A 1 222 ? 15.678 -7.077 -3.028 1.00 97.06 222 ALA A C 1
ATOM 1785 O O . ALA A 1 222 ? 16.621 -7.629 -2.460 1.00 97.06 222 ALA A O 1
ATOM 1786 N N . SER A 1 223 ? 15.881 -6.150 -3.976 1.00 96.00 223 SER A N 1
ATOM 1787 C CA . SER A 1 223 ? 17.217 -5.708 -4.397 1.00 96.00 223 SER A CA 1
ATOM 1788 C C . SER A 1 223 ? 17.923 -4.931 -3.286 1.00 96.00 223 SER A C 1
ATOM 1790 O O . SER A 1 223 ? 17.441 -3.885 -2.847 1.00 96.00 223 SER A O 1
ATOM 1792 N N . PHE A 1 224 ? 19.104 -5.403 -2.874 1.00 95.12 224 PHE A N 1
ATOM 1793 C CA . PHE A 1 224 ? 19.899 -4.749 -1.831 1.00 95.12 224 PHE A CA 1
ATOM 1794 C C . PHE A 1 224 ? 20.275 -3.306 -2.203 1.00 95.12 224 PHE A C 1
ATOM 1796 O O . PHE A 1 224 ? 20.300 -2.441 -1.330 1.00 95.12 224 PHE A O 1
ATOM 1803 N N . GLU A 1 225 ? 20.521 -3.027 -3.488 1.00 96.38 225 GLU A N 1
ATOM 1804 C CA . GLU A 1 225 ? 20.854 -1.683 -3.969 1.00 96.38 225 GLU A CA 1
ATOM 1805 C C . GLU A 1 225 ? 19.659 -0.737 -3.840 1.00 96.38 225 GLU A C 1
ATOM 1807 O O . GLU A 1 225 ? 19.808 0.391 -3.371 1.00 96.38 225 GLU A O 1
ATOM 1812 N N . ALA A 1 226 ? 18.462 -1.207 -4.206 1.00 96.44 226 ALA A N 1
ATOM 1813 C CA . ALA A 1 226 ? 17.235 -0.424 -4.083 1.00 96.44 226 ALA A CA 1
ATOM 1814 C C . ALA A 1 226 ? 16.900 -0.147 -2.609 1.00 96.44 226 ALA A C 1
ATOM 1816 O O . ALA A 1 226 ? 16.604 0.995 -2.251 1.00 96.44 226 ALA A O 1
ATOM 1817 N N . ILE A 1 227 ? 17.035 -1.163 -1.746 1.00 97.81 227 ILE A N 1
ATOM 1818 C CA . ILE A 1 227 ? 16.863 -1.031 -0.292 1.00 97.81 227 ILE A CA 1
ATOM 1819 C C . ILE A 1 227 ? 17.826 0.032 0.250 1.00 97.81 227 ILE A C 1
ATOM 1821 O O . ILE A 1 227 ? 17.394 1.012 0.858 1.00 97.81 227 ILE A O 1
ATOM 1825 N N . ALA A 1 228 ? 19.124 -0.115 -0.027 1.00 96.94 228 ALA A N 1
ATOM 1826 C CA . ALA A 1 228 ? 20.155 0.794 0.463 1.00 96.94 228 ALA A CA 1
ATOM 1827 C C . ALA A 1 228 ? 20.006 2.223 -0.071 1.00 96.94 228 ALA A C 1
ATOM 1829 O O . ALA A 1 228 ? 20.462 3.158 0.586 1.00 96.94 228 ALA A O 1
ATOM 1830 N N . ALA A 1 229 ? 19.388 2.414 -1.240 1.00 97.12 229 ALA A N 1
ATOM 1831 C CA . ALA A 1 229 ? 19.175 3.725 -1.842 1.00 97.12 229 ALA A CA 1
ATOM 1832 C C . ALA A 1 229 ? 17.939 4.453 -1.288 1.00 97.12 229 ALA A C 1
ATOM 1834 O O . ALA A 1 229 ? 18.002 5.674 -1.107 1.00 97.12 229 ALA A O 1
ATOM 1835 N N . GLY A 1 230 ? 16.849 3.736 -1.008 1.00 97.44 230 GLY A N 1
ATOM 1836 C CA . GLY A 1 230 ? 15.525 4.329 -0.786 1.00 97.44 230 GLY A CA 1
ATOM 1837 C C . GLY A 1 230 ? 14.896 4.130 0.589 1.00 97.44 230 GLY A C 1
ATOM 1838 O O . GLY A 1 230 ? 13.952 4.843 0.911 1.00 97.44 230 GLY A O 1
ATOM 1839 N N . TYR A 1 231 ? 15.390 3.195 1.405 1.00 98.56 231 TYR A N 1
ATOM 1840 C CA . TYR A 1 231 ? 14.638 2.705 2.563 1.00 98.56 231 TYR A CA 1
ATOM 1841 C C . TYR A 1 231 ? 15.421 2.843 3.868 1.00 98.56 231 TYR A C 1
ATOM 1843 O O . TYR A 1 231 ? 16.472 2.230 4.055 1.00 98.56 231 TYR A O 1
ATOM 1851 N N . ASP A 1 232 ? 14.870 3.608 4.810 1.00 98.44 232 ASP A N 1
ATOM 1852 C CA . ASP A 1 232 ? 15.283 3.566 6.214 1.00 98.44 232 ASP A CA 1
ATOM 1853 C C . ASP A 1 232 ? 14.521 2.434 6.920 1.00 98.44 232 ASP A C 1
ATOM 1855 O O . ASP A 1 232 ? 13.427 2.622 7.454 1.00 98.44 232 ASP A O 1
ATOM 1859 N N . VAL A 1 233 ? 15.066 1.217 6.828 1.00 98.31 233 VAL A N 1
ATOM 1860 C CA . VAL A 1 233 ? 14.381 -0.009 7.271 1.00 98.31 233 VAL A CA 1
ATOM 1861 C C . VAL A 1 233 ? 13.967 0.044 8.754 1.00 98.31 233 VAL A C 1
ATOM 1863 O O . VAL A 1 233 ? 12.813 -0.288 9.041 1.00 98.31 233 VAL A O 1
ATOM 1866 N N . PRO A 1 234 ? 14.831 0.466 9.704 1.00 98.44 234 PRO A N 1
ATOM 1867 C CA . PRO A 1 234 ? 14.427 0.616 11.101 1.00 98.44 234 PRO A CA 1
ATOM 1868 C C . PRO A 1 234 ? 13.274 1.598 11.318 1.00 98.44 234 PRO A C 1
ATOM 1870 O O . PRO A 1 234 ? 12.426 1.333 12.169 1.00 98.44 234 PRO A O 1
ATOM 1873 N N . GLU A 1 235 ? 13.222 2.712 10.583 1.00 98.44 235 GLU A N 1
ATOM 1874 C CA . GLU A 1 235 ? 12.148 3.697 10.744 1.00 98.44 235 GLU A CA 1
ATOM 1875 C C . GLU A 1 235 ? 10.827 3.223 10.131 1.00 98.44 235 GLU A C 1
ATOM 1877 O O . GLU A 1 235 ? 9.805 3.222 10.821 1.00 98.44 235 GLU A O 1
ATOM 1882 N N . ILE A 1 236 ? 10.820 2.744 8.882 1.00 98.44 236 ILE A N 1
ATOM 1883 C CA . ILE A 1 236 ? 9.571 2.311 8.225 1.00 98.44 236 ILE A CA 1
ATOM 1884 C C . ILE A 1 236 ? 8.912 1.132 8.960 1.00 98.44 236 ILE A C 1
ATOM 1886 O O . ILE A 1 236 ? 7.684 1.056 9.036 1.00 98.44 236 ILE A O 1
ATOM 1890 N N . ALA A 1 237 ? 9.711 0.247 9.570 1.00 98.19 237 ALA A N 1
ATOM 1891 C CA . ALA A 1 237 ? 9.222 -0.911 10.318 1.00 98.19 237 ALA A CA 1
ATOM 1892 C C . ALA A 1 237 ? 8.454 -0.541 11.599 1.00 98.19 237 ALA A C 1
ATOM 1894 O O . ALA A 1 237 ? 7.714 -1.370 12.126 1.00 98.19 237 ALA A O 1
ATOM 1895 N N . LYS A 1 238 ? 8.602 0.687 12.113 1.00 98.44 238 LYS A N 1
ATOM 1896 C CA . LYS A 1 238 ? 7.812 1.177 13.256 1.00 98.44 238 LYS A CA 1
ATOM 1897 C C . LYS A 1 238 ? 6.382 1.519 12.851 1.00 98.44 238 LYS A C 1
ATOM 1899 O O . LYS A 1 238 ? 5.467 1.413 13.670 1.00 98.44 238 LYS A O 1
ATOM 1904 N N . TYR A 1 239 ? 6.205 1.963 11.610 1.00 98.69 239 TYR A N 1
ATOM 1905 C CA . TYR A 1 239 ? 4.941 2.499 11.120 1.00 98.69 239 TYR A CA 1
ATOM 1906 C C . TYR A 1 239 ? 4.102 1.438 10.410 1.00 98.69 239 TYR A C 1
ATOM 1908 O O . TYR A 1 239 ? 2.888 1.413 10.609 1.00 98.69 239 TYR A O 1
ATOM 1916 N N . LEU A 1 240 ? 4.745 0.532 9.670 1.00 98.69 240 LEU A N 1
ATOM 1917 C CA . LEU A 1 240 ? 4.102 -0.543 8.914 1.00 98.69 240 LEU A CA 1
ATOM 1918 C C . LEU A 1 240 ? 3.619 -1.694 9.811 1.00 98.69 240 LEU A C 1
ATOM 1920 O O . LEU A 1 240 ? 4.339 -2.158 10.693 1.00 98.69 240 LEU A O 1
ATOM 1924 N N . ASP A 1 241 ? 2.412 -2.195 9.547 1.00 98.50 241 ASP A N 1
ATOM 1925 C CA . ASP A 1 241 ? 1.883 -3.418 10.165 1.00 98.50 241 ASP A CA 1
ATOM 1926 C C . ASP A 1 241 ? 2.518 -4.674 9.541 1.00 98.50 241 ASP A C 1
ATOM 1928 O O . ASP A 1 241 ? 2.854 -5.640 10.237 1.00 98.50 241 ASP A O 1
ATOM 1932 N N . PHE A 1 242 ? 2.703 -4.652 8.217 1.00 98.50 242 PHE A N 1
ATOM 1933 C CA . PHE A 1 242 ? 3.354 -5.704 7.437 1.00 98.50 242 PHE A CA 1
ATOM 1934 C C . PHE A 1 242 ? 4.177 -5.102 6.297 1.00 98.50 242 PHE A C 1
ATOM 1936 O O . PHE A 1 242 ? 3.831 -4.061 5.745 1.00 98.50 242 PHE A O 1
ATOM 1943 N N . ILE A 1 243 ? 5.262 -5.792 5.942 1.00 98.62 243 ILE A N 1
ATOM 1944 C CA . ILE A 1 243 ? 6.152 -5.437 4.836 1.00 98.62 243 ILE A CA 1
ATOM 1945 C C . ILE A 1 243 ? 6.113 -6.592 3.833 1.00 98.62 243 ILE A C 1
ATOM 1947 O O . ILE A 1 243 ? 6.556 -7.701 4.149 1.00 98.62 243 ILE A O 1
ATOM 1951 N N . ASN A 1 244 ? 5.578 -6.335 2.644 1.00 98.50 244 ASN A N 1
ATOM 1952 C CA . ASN A 1 244 ? 5.450 -7.298 1.556 1.00 98.50 244 ASN A CA 1
ATOM 1953 C C . ASN A 1 244 ? 6.708 -7.218 0.679 1.00 98.50 244 ASN A C 1
ATOM 1955 O O . ASN A 1 244 ? 6.797 -6.421 -0.250 1.00 98.50 244 ASN A O 1
ATOM 1959 N N . VAL A 1 245 ? 7.730 -8.012 1.007 1.00 98.38 245 VAL A N 1
ATOM 1960 C CA . VAL A 1 245 ? 8.985 -8.020 0.239 1.00 98.38 245 VAL A CA 1
ATOM 1961 C C . VAL A 1 245 ? 8.759 -8.718 -1.102 1.00 98.38 245 VAL A C 1
ATOM 1963 O O . VAL A 1 245 ? 8.408 -9.898 -1.135 1.00 98.38 245 VAL A O 1
ATOM 1966 N N . MET A 1 246 ? 8.989 -8.005 -2.202 1.00 97.56 246 MET A N 1
ATOM 1967 C CA . MET A 1 246 ? 8.826 -8.496 -3.571 1.00 97.56 246 MET A CA 1
ATOM 1968 C C . MET A 1 246 ? 9.996 -9.401 -3.963 1.00 97.56 246 MET A C 1
ATOM 1970 O O . MET A 1 246 ? 10.904 -9.016 -4.696 1.00 97.56 246 MET A O 1
ATOM 1974 N N . THR A 1 247 ? 10.007 -10.617 -3.418 1.00 96.25 247 THR A N 1
ATOM 1975 C CA . THR A 1 247 ? 11.023 -11.656 -3.659 1.00 96.25 247 THR A CA 1
ATOM 1976 C C . THR A 1 247 ? 10.787 -12.403 -4.976 1.00 96.25 247 THR A C 1
ATOM 1978 O O . THR A 1 247 ? 10.854 -13.632 -5.051 1.00 96.25 247 THR A O 1
ATOM 1981 N N . TYR A 1 248 ? 10.523 -11.642 -6.029 1.00 93.50 248 TYR A N 1
ATOM 1982 C CA . TYR A 1 248 ? 10.352 -12.082 -7.409 1.00 93.50 248 TYR A CA 1
ATOM 1983 C C . TYR A 1 248 ? 11.007 -11.057 -8.347 1.00 93.50 248 TYR A C 1
ATOM 1985 O O . TYR A 1 248 ? 11.679 -10.141 -7.883 1.00 93.50 248 TYR A O 1
ATOM 1993 N N . ASP A 1 249 ? 10.916 -11.274 -9.661 1.00 92.38 249 ASP A N 1
ATOM 1994 C CA . ASP A 1 249 ? 11.526 -10.412 -10.687 1.00 92.38 249 ASP A CA 1
ATOM 1995 C C . ASP A 1 249 ? 13.043 -10.189 -10.529 1.00 92.38 249 ASP A C 1
ATOM 1997 O O . ASP A 1 249 ? 13.607 -9.202 -10.992 1.00 92.38 249 ASP A O 1
ATOM 2001 N N . PHE A 1 250 ? 13.747 -11.155 -9.929 1.00 91.31 250 PHE A N 1
ATOM 2002 C CA . PHE A 1 250 ? 15.215 -11.156 -9.878 1.00 91.31 250 PHE A CA 1
ATOM 2003 C C . PHE A 1 250 ? 15.857 -11.284 -11.265 1.00 91.31 250 PHE A C 1
ATOM 2005 O O . PHE A 1 250 ? 16.953 -10.782 -11.488 1.00 91.31 250 PHE A O 1
ATOM 2012 N N . HIS A 1 251 ? 15.170 -11.971 -12.178 1.00 92.25 251 HIS A N 1
ATOM 2013 C CA . HIS A 1 251 ? 15.606 -12.258 -13.538 1.00 92.25 251 HIS A CA 1
ATOM 2014 C C . HIS A 1 251 ? 14.420 -12.119 -14.485 1.00 92.25 251 HIS A C 1
ATOM 2016 O O . HIS A 1 251 ? 13.280 -12.388 -14.100 1.00 92.25 251 HIS A O 1
ATOM 2022 N N . GLY A 1 252 ? 14.682 -11.758 -15.737 1.00 91.31 252 GLY A N 1
ATOM 2023 C CA . GLY A 1 252 ? 13.625 -11.600 -16.726 1.00 91.31 252 GLY A CA 1
ATOM 2024 C C . GLY A 1 252 ? 14.148 -11.252 -18.109 1.00 91.31 252 GLY A C 1
ATOM 2025 O O . GLY A 1 252 ? 15.346 -11.284 -18.377 1.00 91.31 252 GLY A O 1
ATOM 2026 N N . GLN A 1 253 ? 13.229 -10.899 -19.006 1.00 90.94 253 GLN A N 1
ATOM 2027 C CA . GLN A 1 253 ? 13.523 -10.641 -20.423 1.00 90.94 253 GLN A CA 1
ATOM 2028 C C . GLN A 1 253 ? 14.480 -9.460 -20.685 1.00 90.94 253 GLN A C 1
ATOM 2030 O O . GLN A 1 253 ? 14.920 -9.264 -21.813 1.00 90.94 253 GLN A O 1
ATOM 2035 N N . TRP A 1 254 ? 14.782 -8.655 -19.663 1.00 91.00 254 TRP A N 1
ATOM 2036 C CA . TRP A 1 254 ? 15.752 -7.558 -19.728 1.00 91.00 254 TRP A CA 1
ATOM 2037 C C . TRP A 1 254 ? 17.212 -8.036 -19.664 1.00 91.00 254 TRP A C 1
ATOM 2039 O O . TRP A 1 254 ? 18.124 -7.261 -19.957 1.00 91.00 254 TRP A O 1
ATOM 2049 N N . GLU A 1 255 ? 17.457 -9.298 -19.309 1.00 91.44 255 GLU A N 1
ATOM 2050 C CA . GLU A 1 255 ? 18.786 -9.907 -19.301 1.00 91.44 255 GLU A CA 1
ATOM 2051 C C . GLU A 1 255 ? 19.075 -10.657 -20.610 1.00 91.44 255 GLU A C 1
ATOM 2053 O O . GLU A 1 255 ? 18.181 -11.130 -21.308 1.00 91.44 255 GLU A O 1
ATOM 2058 N N . ARG A 1 256 ? 20.362 -10.826 -20.940 1.00 91.25 256 ARG A N 1
ATOM 2059 C CA . ARG A 1 256 ? 20.799 -11.611 -22.116 1.00 91.25 256 ARG A CA 1
ATOM 2060 C C . ARG A 1 256 ? 20.933 -13.111 -21.836 1.00 91.25 256 ARG A C 1
ATOM 2062 O O . ARG A 1 256 ? 21.352 -13.863 -22.712 1.00 91.25 256 ARG A O 1
ATOM 2069 N N . THR A 1 257 ? 20.640 -13.546 -20.614 1.00 89.56 257 THR A N 1
ATOM 2070 C CA . THR A 1 257 ? 20.854 -14.917 -20.141 1.00 89.56 257 THR A CA 1
ATOM 2071 C C . THR A 1 257 ? 19.620 -15.443 -19.435 1.00 89.56 257 THR A C 1
ATOM 2073 O O . THR A 1 257 ? 18.987 -14.718 -18.679 1.00 89.56 257 THR A O 1
ATOM 2076 N N . VAL A 1 258 ? 19.316 -16.726 -19.636 1.00 86.81 258 VAL A N 1
ATOM 2077 C CA . VAL A 1 258 ? 18.222 -17.402 -18.930 1.00 86.81 258 VAL A CA 1
ATOM 2078 C C . VAL A 1 258 ? 18.621 -17.663 -17.478 1.00 86.81 258 VAL A C 1
ATOM 2080 O O . VAL A 1 258 ? 19.673 -18.253 -17.216 1.00 86.81 258 VAL A O 1
ATOM 2083 N N . ALA A 1 259 ? 17.756 -17.275 -16.545 1.00 81.00 259 ALA A N 1
ATOM 2084 C CA . ALA A 1 259 ? 17.881 -17.559 -15.121 1.00 81.00 259 ALA A CA 1
ATOM 2085 C C . ALA A 1 259 ? 16.490 -17.734 -14.479 1.00 81.00 259 ALA A C 1
ATOM 2087 O O . ALA A 1 259 ? 15.466 -17.410 -15.079 1.00 81.00 259 ALA A O 1
ATOM 2088 N N . THR A 1 260 ? 16.442 -18.314 -13.279 1.00 76.81 260 THR A N 1
ATOM 2089 C CA . THR A 1 260 ? 15.201 -18.652 -12.558 1.00 76.81 260 THR A CA 1
ATOM 2090 C C . THR A 1 260 ? 15.245 -18.047 -11.159 1.00 76.81 260 THR A C 1
ATOM 2092 O O . THR A 1 260 ? 16.327 -17.881 -10.600 1.00 76.81 260 THR A O 1
ATOM 2095 N N . ILE A 1 261 ? 14.082 -17.748 -10.573 1.00 72.38 261 ILE A N 1
ATOM 2096 C CA . ILE A 1 261 ? 13.973 -17.376 -9.156 1.00 72.38 261 ILE A CA 1
ATOM 2097 C C . ILE A 1 261 ? 14.373 -18.595 -8.316 1.00 72.38 261 ILE A C 1
ATOM 2099 O O . ILE A 1 261 ? 13.726 -19.640 -8.380 1.00 72.38 261 ILE A O 1
ATOM 2103 N N . LEU A 1 262 ? 15.457 -18.480 -7.550 1.00 74.94 262 LEU A N 1
ATOM 2104 C CA . LEU A 1 262 ? 15.959 -19.558 -6.704 1.00 74.94 262 LEU A CA 1
ATOM 2105 C C . LEU A 1 262 ? 15.828 -19.185 -5.228 1.00 74.94 262 LEU A C 1
ATOM 2107 O O . LEU A 1 262 ? 16.151 -18.068 -4.835 1.00 74.94 262 LEU A O 1
ATOM 2111 N N . LEU A 1 263 ? 15.449 -20.161 -4.397 1.00 73.06 263 LEU A N 1
ATOM 2112 C CA . LEU A 1 263 ? 15.505 -20.031 -2.935 1.00 73.06 263 LEU A CA 1
ATOM 2113 C C . LEU A 1 263 ? 16.948 -19.829 -2.429 1.00 73.06 263 LEU A C 1
ATOM 2115 O O . LEU A 1 263 ? 17.166 -19.199 -1.400 1.00 73.06 263 LEU A O 1
ATOM 2119 N N . TYR A 1 264 ? 17.932 -20.346 -3.170 1.00 77.31 264 TYR A N 1
ATOM 2120 C CA . TYR A 1 264 ? 19.358 -20.206 -2.884 1.00 77.31 264 TYR A CA 1
ATOM 2121 C C . TYR A 1 264 ? 20.121 -19.845 -4.152 1.00 77.31 264 TYR A C 1
ATOM 2123 O O . TYR A 1 264 ? 19.825 -20.366 -5.228 1.00 77.31 264 TYR A O 1
ATOM 2131 N N . SER A 1 265 ? 21.149 -19.006 -4.034 1.00 73.88 265 SER A N 1
ATOM 2132 C CA . SER A 1 265 ? 22.029 -18.725 -5.165 1.00 73.88 265 SER A CA 1
ATOM 2133 C C . SER A 1 265 ? 22.703 -20.010 -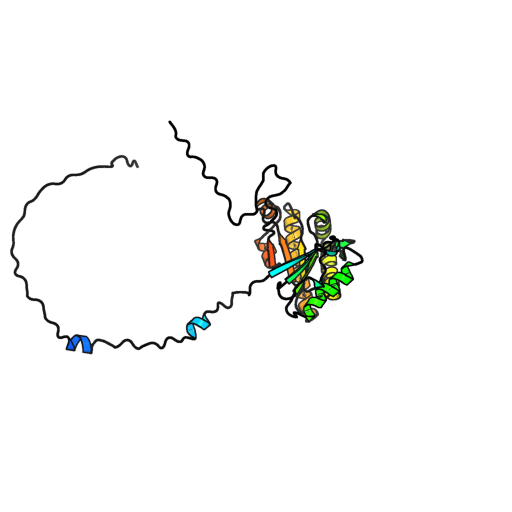5.654 1.00 73.88 265 SER A C 1
ATOM 2135 O O . SER A 1 265 ? 23.130 -20.870 -4.878 1.00 73.88 265 SER A O 1
ATOM 2137 N N . ARG A 1 266 ? 22.809 -20.158 -6.977 1.00 70.06 266 ARG A N 1
ATOM 2138 C CA . ARG A 1 266 ? 23.540 -21.278 -7.566 1.00 70.06 266 ARG A CA 1
ATOM 2139 C C . ARG A 1 266 ? 25.035 -21.031 -7.378 1.00 70.06 266 ARG A C 1
ATOM 2141 O O . ARG A 1 266 ? 25.623 -20.224 -8.095 1.00 70.06 266 ARG A O 1
ATOM 2148 N N . TRP A 1 267 ? 25.656 -21.735 -6.434 1.00 48.91 267 TRP A N 1
ATOM 2149 C CA . TRP A 1 267 ? 27.110 -21.740 -6.296 1.00 48.91 267 TRP A CA 1
ATOM 2150 C C . TRP A 1 267 ? 27.740 -22.293 -7.574 1.00 48.91 267 TRP A C 1
ATOM 2152 O O . TRP A 1 267 ? 27.532 -23.449 -7.947 1.00 48.91 267 TRP A O 1
ATOM 2162 N N . ARG A 1 268 ? 28.508 -21.453 -8.269 1.00 58.16 268 ARG A N 1
ATOM 2163 C CA . ARG A 1 268 ? 29.352 -21.896 -9.375 1.00 58.16 268 ARG A CA 1
ATOM 2164 C C . ARG A 1 268 ? 30.669 -22.360 -8.752 1.00 58.16 268 ARG A C 1
ATOM 2166 O O . ARG A 1 268 ? 31.430 -21.537 -8.255 1.00 58.16 268 ARG A O 1
ATOM 2173 N N . VAL A 1 269 ? 30.918 -23.669 -8.741 1.00 53.25 269 VAL A N 1
ATOM 2174 C CA . VAL A 1 269 ? 32.241 -24.211 -8.400 1.00 53.25 269 VAL A CA 1
ATOM 2175 C C . VAL A 1 269 ? 33.213 -23.650 -9.435 1.00 53.25 269 VAL A C 1
ATOM 2177 O O . VAL A 1 269 ? 33.101 -23.969 -10.619 1.00 53.25 269 VAL A O 1
ATOM 2180 N N . GLN A 1 270 ? 34.117 -22.758 -9.027 1.00 48.88 270 GLN A N 1
ATOM 2181 C CA . GLN A 1 270 ? 35.234 -22.380 -9.887 1.00 48.88 270 GLN A CA 1
ATOM 2182 C C . GLN A 1 270 ? 36.085 -23.638 -10.093 1.00 48.88 270 GLN A C 1
ATOM 2184 O O . GLN A 1 270 ? 36.485 -24.249 -9.098 1.00 48.88 270 GLN A O 1
ATOM 2189 N N . PRO A 1 271 ? 36.353 -24.071 -11.338 1.00 48.00 271 PRO A N 1
ATOM 2190 C CA . PRO A 1 271 ? 37.312 -25.139 -11.549 1.00 48.00 271 PRO A CA 1
ATOM 2191 C C . PRO A 1 271 ? 38.654 -24.661 -10.998 1.00 48.00 271 PRO A C 1
ATOM 2193 O O . PRO A 1 271 ? 39.158 -23.614 -11.404 1.00 48.00 271 PRO A O 1
ATOM 2196 N N . ALA A 1 272 ? 39.198 -25.409 -10.038 1.00 52.38 272 ALA A N 1
ATOM 2197 C CA . ALA A 1 272 ? 40.530 -25.165 -9.520 1.00 52.38 272 ALA A CA 1
ATOM 2198 C C . ALA A 1 272 ? 41.495 -25.141 -10.708 1.00 52.38 272 ALA A C 1
ATOM 2200 O O . ALA A 1 272 ? 41.663 -26.141 -11.410 1.00 52.38 272 ALA A O 1
ATOM 2201 N N . THR A 1 273 ? 42.108 -23.990 -10.963 1.00 53.75 273 THR A N 1
ATOM 2202 C CA . THR A 1 273 ? 43.233 -23.908 -11.880 1.00 53.75 273 THR A CA 1
ATOM 2203 C C . THR A 1 273 ? 44.350 -24.753 -11.274 1.00 53.75 273 THR A C 1
ATOM 2205 O O . THR A 1 273 ? 44.993 -24.361 -10.301 1.00 53.75 273 THR A O 1
ATOM 2208 N N . ARG A 1 274 ? 44.567 -25.961 -11.812 1.00 45.94 274 ARG A N 1
ATOM 2209 C CA . ARG A 1 274 ? 45.819 -26.687 -11.584 1.00 45.94 274 ARG A CA 1
ATOM 2210 C C . ARG A 1 274 ? 46.924 -25.807 -12.156 1.00 45.94 274 ARG A C 1
ATOM 2212 O O . ARG A 1 274 ? 47.052 -25.702 -13.372 1.00 45.94 274 ARG A O 1
ATOM 2219 N N . LYS A 1 275 ? 47.681 -25.143 -11.283 1.00 46.84 275 LYS A N 1
ATOM 2220 C CA . LYS A 1 275 ? 49.000 -24.634 -11.649 1.00 46.84 275 LYS A CA 1
ATOM 2221 C C . LYS A 1 275 ? 49.851 -25.858 -11.998 1.00 46.84 275 LYS A C 1
ATOM 2223 O O . LYS A 1 275 ? 50.016 -26.731 -11.148 1.00 46.84 275 LYS A O 1
ATOM 2228 N N . SER A 1 276 ? 50.247 -25.948 -13.265 1.00 54.94 276 SER A N 1
ATOM 2229 C CA . SER A 1 276 ? 51.303 -26.837 -13.756 1.00 54.94 276 SER A CA 1
ATOM 2230 C C . SER A 1 276 ? 52.657 -26.380 -13.243 1.00 54.94 276 SER A C 1
ATOM 2232 O O . SER A 1 276 ? 52.847 -25.140 -13.235 1.00 54.94 276 SER A O 1
#

Radius of gyration: 33.77 Å; Cα contacts (8 Å, |Δi|>4): 320; chains: 1; bounding box: 86×77×77 Å

Mean predicted aligned error: 13.1 Å

Sequence (276 aa):
MDWEKIAGPTEEELEEEEEEAALKTPMKIDVSEVLKHARKPALKKSDKNSLLKRVNKKVRAPQVFCYVTSWSRKRPGAGRFMPEDVDPTLCTHVVYAFATLKEHKLAEANDKDPDMYDRLIALREKNPQLKVLLAIGGWAFGSTPFKELTSNVFRMNQFVYDAIDFLREYKFNGLDIDWEYPRGADDRAAYVNLLKEIRVAFEGEAKTSGQPRLLITAAVPASFEAIAAGYDVPEIAKYLDFINVMTYDFHGQWERTVATILLYSRWRVQPATRKS

pLDDT: mean 84.32, std 21.91, range [28.81, 98.94]

Organism: Callosobruchus maculatus (NCBI:txid64391)

Secondary structure (DSSP, 8-state):
---------------------PPPPPP---HHHHHHH-PPPP-----HHHHHTT--TT-PPP--EEEEETTGGGS-GGG---GGGS-TTT-SEEEEEEEEEETTEEE-SSTTHHHHHHHHHHHHHH-TT-EEEEEEE-TTT-SHHHHHHHT-HHHHHHHHHHHHHHHHHTT-SEEEEE-S---SHHHHHHHHHHHHHHHHHHHHHHHHH-SPPPEEEEEEE--HHHHHHH--HHHHHHH-SEEEEE---SS-TTSSS-----SS------------

Nearest PDB structures (foldseek):
  5wvg-assembly1_A  TM=9.991E-01  e=5.159E-36  Ostrinia furnacalis
  5wvh-assembly1_A  TM=9.997E-01  e=1.129E-34  Ostrinia furnacalis
  5wv9-assembly1_A  TM=9.846E-01  e=3.379E-28  Ostrinia furnacalis
  5wvb-assembly1_A  TM=9.819E-01  e=3.645E-27  Ostrinia furnacalis
  1hkk-assembly1_A  TM=9.792E-01  e=1.818E-26  Homo sapiens

InterPro domains:
  IPR001223 Glycoside hydrolase family 18, catalytic domain [PF00704] (63-258)
  IPR001223 Glycoside hydrolase family 18, catalytic domain [PS51910] (62-276)
  IPR001579 Glycosyl hydrolase family 18, active site [PS01095] (172-180)
  IPR011583 Chitinase II/V-like, catalytic domain [SM00636] (62-276)
  IPR017853 Glycoside hydrolase superfamily [SSF51445] (63-258)
  IPR050314 Glycosyl hydrolase family 18 [PTHR11177] (62-257)

Foldseek 3Di:
DDPPDDDDDDDDDDDDDDDDDDDDDDDDDDVVVVVVPDDDPPPPPPPPVVVVVPPPPPDDDDFFEAEDEPCQCVDDDPSHDALVNDDLPPGLEYEYPAFEADVLATGRPDPCVLVRLLSNVCSCVVPVSRAYEHEYDDDVRAQVSLCVCLVDPVSLLVNLVRVVVVCVVSVHQAYEYEHPFQFADSQQVSVLVSLVSNQVVQVVCCVVVVHPGRAYEYEDEPDPVRCVGRYPPVRNVVRHPYYRYPQDPPDDPVDPDDDDRDPDDDDDPDPPPPDD

Solvent-accessible surface area (backbone atoms only — not comparable to full-atom values): 16928 Å² total; per-residue (Å²): 139,84,86,87,79,74,87,84,89,82,83,92,80,90,88,88,82,91,80,92,75,82,82,79,82,81,84,84,77,61,69,71,63,57,56,74,71,56,73,77,79,77,81,72,78,76,58,78,64,58,69,69,65,64,65,63,88,82,66,74,78,90,78,37,81,41,79,46,54,71,66,35,57,72,38,68,76,91,62,40,44,56,57,84,75,54,65,53,80,78,35,48,29,39,32,40,40,52,36,38,71,56,98,60,27,67,39,72,68,46,94,63,41,64,63,50,48,55,50,47,57,51,39,30,80,82,24,77,80,44,37,43,27,43,23,38,48,37,72,90,56,35,41,62,62,55,53,60,34,52,72,35,70,69,53,38,52,49,23,46,55,49,35,51,54,53,34,56,75,70,63,42,44,24,44,30,44,23,62,48,58,46,61,40,72,66,37,20,54,36,50,43,50,52,45,44,51,42,40,53,50,31,55,50,48,21,68,74,72,69,46,83,57,55,43,38,34,31,50,41,73,63,49,66,67,55,37,74,41,17,55,54,62,79,62,44,61,73,44,40,77,46,77,47,63,45,83,60,83,85,58,56,92,91,51,99,62,94,71,75,95,60,101,59,84,82,82,75,81,74,78,79,78,77,82,128